Protein AF-0000000069710479 (afdb_homodimer)

Nearest PDB structures (foldseek):
  7bhy-assembly2_C-2  TM=5.283E-01  e=2.029E+00  Bacillus subtilis subsp. subtilis str. 168
  7bhy-assembly1_A  TM=5.317E-01  e=2.029E+00  Bacillus subtilis subsp. subtilis str. 168
  7bhy-assembly2_C-2  TM=5.285E-01  e=2.104E+00  Bacillus subtilis subsp. subtilis str. 168
  7bhy-assembly1_A  TM=5.317E-01  e=2.104E+00  Bacillus subtilis subsp. subtilis str. 168
  3pvv-assembly2_B  TM=5.083E-01  e=9.006E+00  Mycobacterium tuberculosis H37Ra

Radius of gyration: 19.37 Å; Cα contacts (8 Å, |Δi|>4): 221; chains: 2; bounding box: 43×53×27 Å

Sequence (200 aa):
MPSISARIPEDEERELAEVIEILGEDKSTVIRKALNEGLGSLRERIAIRRYQAGEISVNQAARLAGVGIAEWLEIAREHNLTTQLKPEDLESDADAARKLMPSISARIPEDEERELAEVIEILGEDKSTVIRKALNEGLGSLRERIAIRRYQAGEISVNQAARLAGVGIAEWLEIAREHNLTTQLKPEDLESDADAARKL

Foldseek 3Di:
DDDDDDDDDPVVVVVLVVVCVVVVDDSVVSCVVVVVVVVLVVQLVVLQVCVQVVNDALVVSCVSSVHQSVVSVVVCVVVPNCVPDDPVSVVVRVVVVVVD/DDDDDDDDDPVVVVVLVVVCVVVVDDSVVSCVVVVVVVVLVVQLVVLQVCVQVVNDALVVSCVSSVHQSVVSVVVCVVVPNCVPDDPVSVVVSVVVVVVD

Solvent-accessible surface area (backbone atoms only — not comparable to full-atom values): 10805 Å² total; per-residue (Å²): 110,55,73,47,66,34,68,38,53,66,70,55,50,51,50,52,52,51,50,28,61,73,68,69,51,56,67,44,59,47,51,49,53,13,32,53,48,9,46,43,51,52,28,36,52,52,22,50,52,37,38,72,71,64,75,43,51,71,69,52,26,12,59,55,30,70,47,53,64,70,56,36,52,50,52,33,47,78,67,68,55,51,82,74,60,44,67,67,62,50,52,55,50,52,56,53,58,72,70,102,109,55,74,47,68,35,68,38,54,66,70,55,50,50,50,50,52,50,50,28,61,73,69,69,51,56,66,46,57,48,51,49,52,14,30,54,47,8,48,43,51,53,29,36,53,51,23,50,52,37,38,72,72,64,74,44,51,70,71,51,27,12,58,56,30,70,46,52,62,69,57,36,52,51,52,32,45,77,67,68,52,52,81,75,58,44,69,69,59,51,50,55,49,53,56,52,57,71,72,102

pLDDT: mean 87.01, std 17.88, range [35.12, 98.31]

Structure (mmCIF, N/CA/C/O backbone):
data_AF-0000000069710479-model_v1
#
loop_
_entity.id
_entity.type
_entity.pdbx_description
1 polymer 'Ribbon-helix-helix protein CopG domain-containing protein'
#
loop_
_atom_site.group_PDB
_atom_site.id
_atom_site.type_symbol
_atom_site.label_atom_id
_atom_site.label_alt_id
_atom_site.label_comp_id
_atom_site.label_asym_id
_atom_site.label_entity_id
_atom_site.label_seq_id
_atom_site.pdbx_PDB_ins_code
_atom_site.Cartn_x
_atom_site.Cartn_y
_atom_site.Cartn_z
_atom_site.occupancy
_atom_site.B_iso_or_equiv
_atom_site.auth_seq_id
_atom_site.auth_comp_id
_atom_site.auth_asym_id
_atom_site.auth_atom_id
_atom_site.pdbx_PDB_model_num
ATOM 1 N N . MET A 1 1 ? 18.984 9.648 -11.719 1 81.75 1 MET A N 1
ATOM 2 C CA . MET A 1 1 ? 18.047 9.039 -10.789 1 81.75 1 MET A CA 1
ATOM 3 C C . MET A 1 1 ? 18.734 8.711 -9.469 1 81.75 1 MET A C 1
ATOM 5 O O . MET A 1 1 ? 19.766 8.047 -9.445 1 81.75 1 MET A O 1
ATOM 9 N N . PRO A 1 2 ? 18.156 9.352 -8.383 1 86.06 2 PRO A N 1
ATOM 10 C CA . PRO A 1 2 ? 18.75 9.062 -7.078 1 86.06 2 PRO A CA 1
ATOM 11 C C . PRO A 1 2 ? 18.469 7.641 -6.602 1 86.06 2 PRO A C 1
ATOM 13 O O . PRO A 1 2 ? 17.578 6.973 -7.129 1 86.06 2 PRO A O 1
ATOM 16 N N . SER A 1 3 ? 19.422 7.156 -5.754 1 90.19 3 SER A N 1
ATOM 17 C CA . SER A 1 3 ? 19.234 5.824 -5.188 1 90.19 3 SER A CA 1
ATOM 18 C C . SER A 1 3 ? 18.719 5.902 -3.758 1 90.19 3 SER A C 1
ATOM 20 O O . SER A 1 3 ? 19.062 6.812 -3.01 1 90.19 3 SER A O 1
ATOM 22 N N . ILE A 1 4 ? 17.781 4.934 -3.479 1 93.06 4 ILE A N 1
ATOM 23 C CA . ILE A 1 4 ? 17.344 4.797 -2.094 1 93.06 4 ILE A CA 1
ATOM 24 C C . ILE A 1 4 ? 17.875 3.484 -1.515 1 93.06 4 ILE A C 1
ATOM 26 O O . ILE A 1 4 ? 18.125 2.531 -2.254 1 93.06 4 ILE A O 1
ATOM 30 N N . SER A 1 5 ? 18.078 3.541 -0.16 1 93.5 5 SER A N 1
ATOM 31 C CA . SER A 1 5 ? 18.531 2.334 0.522 1 93.5 5 SER A CA 1
ATOM 32 C C . SER A 1 5 ? 17.984 2.266 1.945 1 93.5 5 SER A C 1
ATOM 34 O O . SER A 1 5 ? 17.672 3.293 2.543 1 93.5 5 SER A O 1
ATOM 36 N N . ALA A 1 6 ? 17.75 1.082 2.332 1 94.69 6 ALA A N 1
ATOM 37 C CA . ALA A 1 6 ? 17.359 0.808 3.713 1 94.69 6 ALA A CA 1
ATOM 38 C C . ALA A 1 6 ? 17.766 -0.607 4.125 1 94.69 6 ALA A C 1
ATOM 40 O O . ALA A 1 6 ? 17.812 -1.513 3.287 1 94.69 6 ALA A O 1
ATOM 41 N N . ARG A 1 7 ? 18.062 -0.707 5.355 1 95.62 7 ARG A N 1
ATOM 42 C CA . ARG A 1 7 ? 18.281 -2.041 5.906 1 95.62 7 ARG A CA 1
ATOM 43 C C . ARG A 1 7 ? 16.969 -2.662 6.371 1 95.62 7 ARG A C 1
ATOM 45 O O . ARG A 1 7 ? 16.125 -1.978 6.941 1 95.62 7 ARG A O 1
ATOM 52 N N . ILE A 1 8 ? 16.844 -3.912 5.988 1 95.62 8 ILE A N 1
ATOM 53 C CA . ILE A 1 8 ? 15.578 -4.547 6.34 1 95.62 8 ILE A CA 1
ATOM 54 C C . ILE A 1 8 ? 15.852 -5.848 7.098 1 95.62 8 ILE A C 1
ATOM 56 O O . ILE A 1 8 ? 16.859 -6.516 6.852 1 95.62 8 ILE A O 1
ATOM 60 N N . PRO A 1 9 ? 14.961 -6.188 8.062 1 94.81 9 PRO A N 1
ATOM 61 C CA . PRO A 1 9 ? 15.078 -7.473 8.758 1 94.81 9 PRO A CA 1
ATOM 62 C C . PRO A 1 9 ? 15.039 -8.664 7.812 1 94.81 9 PRO A C 1
ATOM 64 O O . PRO A 1 9 ? 14.555 -8.547 6.684 1 94.81 9 PRO A O 1
ATOM 67 N N . GLU A 1 10 ? 15.547 -9.797 8.273 1 94.94 10 GLU A N 1
ATOM 68 C CA . GLU A 1 10 ? 15.648 -11 7.461 1 94.94 10 GLU A CA 1
ATOM 69 C C . GLU A 1 10 ? 14.281 -11.453 6.969 1 94.94 10 GLU A C 1
ATOM 71 O O . GLU A 1 10 ? 14.141 -11.922 5.836 1 94.94 10 GLU A O 1
ATOM 76 N N . ASP A 1 11 ? 13.266 -11.359 7.809 1 94.5 11 ASP A N 1
ATOM 77 C CA . ASP A 1 11 ? 11.93 -11.805 7.438 1 94.5 11 ASP A CA 1
ATOM 78 C C . ASP A 1 11 ? 11.344 -10.93 6.328 1 94.5 11 ASP A C 1
ATOM 80 O O . ASP A 1 11 ? 10.617 -11.414 5.465 1 94.5 11 ASP A O 1
ATOM 84 N N . GLU A 1 12 ? 11.633 -9.625 6.32 1 95.56 12 GLU A N 1
ATOM 85 C CA . GLU A 1 12 ? 11.188 -8.719 5.262 1 95.56 12 GLU A CA 1
ATOM 86 C C . GLU A 1 12 ? 11.906 -9.016 3.947 1 95.56 12 GLU A C 1
ATOM 88 O O . GLU A 1 12 ? 11.32 -8.891 2.873 1 95.56 12 GLU A O 1
ATOM 93 N N . GLU A 1 13 ? 13.141 -9.336 4.074 1 96.38 13 GLU A N 1
ATOM 94 C CA . GLU A 1 13 ? 13.883 -9.734 2.889 1 96.38 13 GLU A CA 1
ATOM 95 C C . GLU A 1 13 ? 13.273 -10.977 2.244 1 96.38 13 GLU A C 1
ATOM 97 O O . GLU A 1 13 ? 13.234 -11.094 1.017 1 96.38 13 GLU A O 1
ATOM 102 N N . ARG A 1 14 ? 12.883 -11.883 3.064 1 96.38 14 ARG A N 1
ATOM 103 C CA . ARG A 1 14 ? 12.234 -13.086 2.562 1 96.38 14 ARG A CA 1
ATOM 104 C C . ARG A 1 14 ? 10.914 -12.75 1.867 1 96.38 14 ARG A C 1
ATOM 106 O O . ARG A 1 14 ? 10.602 -13.32 0.816 1 96.38 14 ARG A O 1
ATOM 113 N N . GLU A 1 15 ? 10.188 -11.836 2.443 1 96.31 15 GLU A N 1
ATOM 114 C CA . GLU A 1 15 ? 8.945 -11.398 1.824 1 96.31 15 GLU A CA 1
ATOM 115 C C . GLU A 1 15 ? 9.203 -10.742 0.47 1 96.31 15 GLU A C 1
ATOM 117 O O . GLU A 1 15 ? 8.484 -11.008 -0.5 1 96.31 15 GLU A O 1
ATOM 122 N N . LEU A 1 16 ? 10.211 -9.914 0.438 1 97.69 16 LEU A N 1
ATOM 123 C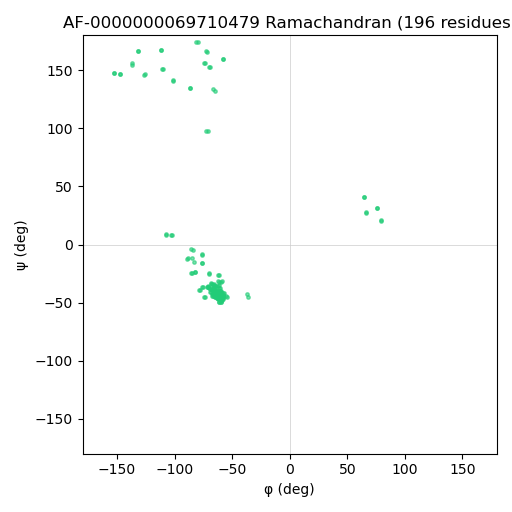 CA . LEU A 1 16 ? 10.586 -9.258 -0.808 1 97.69 16 LEU A CA 1
ATOM 124 C C . LEU A 1 16 ? 10.969 -10.281 -1.87 1 97.69 16 LEU A C 1
ATOM 126 O O . LEU A 1 16 ? 10.516 -10.188 -3.016 1 97.69 16 LEU A O 1
ATOM 130 N N . ALA A 1 17 ? 11.719 -11.328 -1.455 1 97.38 17 ALA A N 1
ATOM 131 C CA . ALA A 1 17 ? 12.133 -12.383 -2.379 1 97.38 17 ALA A CA 1
ATOM 132 C C . ALA A 1 17 ? 10.93 -13.133 -2.938 1 97.38 17 ALA A C 1
ATOM 134 O O . ALA A 1 17 ? 10.883 -13.445 -4.129 1 97.38 17 ALA A O 1
ATOM 135 N N . GLU A 1 18 ? 9.969 -13.367 -2.051 1 97.06 18 GLU A N 1
ATOM 136 C CA . GLU A 1 18 ? 8.766 -14.07 -2.48 1 97.06 18 GLU A CA 1
ATOM 137 C C . GLU A 1 18 ? 7.977 -13.25 -3.496 1 97.06 18 GLU A C 1
ATOM 139 O O . GLU A 1 18 ? 7.516 -13.781 -4.508 1 97.06 18 GLU A O 1
ATOM 144 N N . VAL A 1 19 ? 7.879 -11.977 -3.271 1 97.56 19 VAL A N 1
ATOM 145 C CA . VAL A 1 19 ? 7.098 -11.109 -4.148 1 97.56 19 VAL A CA 1
ATOM 146 C C . VAL A 1 19 ? 7.812 -10.945 -5.488 1 97.56 19 VAL A C 1
ATOM 148 O O . VAL A 1 19 ? 7.168 -10.906 -6.539 1 97.56 19 VAL A O 1
ATOM 151 N N . ILE A 1 20 ? 9.125 -10.898 -5.469 1 97.94 20 ILE A N 1
ATOM 152 C CA . ILE A 1 20 ? 9.914 -10.844 -6.695 1 97.94 20 ILE A CA 1
ATOM 153 C C . ILE A 1 20 ? 9.625 -12.07 -7.551 1 97.94 20 ILE A C 1
ATOM 155 O O . ILE A 1 20 ? 9.406 -11.961 -8.758 1 97.94 20 ILE A O 1
ATOM 159 N N . GLU A 1 21 ? 9.625 -13.211 -6.859 1 97.31 21 GLU A N 1
ATOM 160 C CA . GLU A 1 21 ? 9.359 -14.461 -7.562 1 97.31 21 GLU A CA 1
ATOM 161 C C . GLU A 1 21 ? 7.949 -14.484 -8.141 1 97.31 21 GLU A C 1
ATOM 163 O O . GLU A 1 21 ? 7.746 -14.883 -9.289 1 97.31 21 GLU A O 1
ATOM 168 N N . ILE A 1 22 ? 6.988 -14.047 -7.367 1 95.12 22 ILE A N 1
ATOM 169 C CA . ILE A 1 22 ? 5.586 -14.07 -7.762 1 95.12 22 ILE A CA 1
ATOM 170 C C . ILE A 1 22 ? 5.371 -13.148 -8.961 1 95.12 22 ILE A C 1
ATOM 172 O O . ILE A 1 22 ? 4.699 -13.523 -9.93 1 95.12 22 ILE A O 1
ATOM 176 N N . LEU A 1 23 ? 6.004 -11.953 -8.977 1 95.69 23 LEU A N 1
ATOM 177 C CA . LEU A 1 23 ? 5.785 -10.961 -10.023 1 95.69 23 LEU A CA 1
ATOM 178 C C . LEU A 1 23 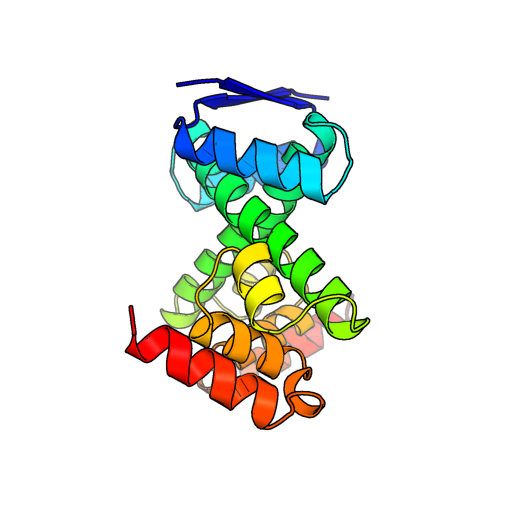? 6.625 -11.266 -11.258 1 95.69 23 LEU A C 1
ATOM 180 O O . LEU A 1 23 ? 6.301 -10.828 -12.359 1 95.69 23 LEU A O 1
ATOM 184 N N . GLY A 1 24 ? 7.664 -11.977 -11.055 1 96.94 24 GLY A N 1
ATOM 185 C CA . GLY A 1 24 ? 8.555 -12.281 -12.164 1 96.94 24 GLY A CA 1
ATOM 186 C C . GLY A 1 24 ? 9.266 -11.055 -12.711 1 96.94 24 GLY A C 1
ATOM 187 O O . GLY A 1 24 ? 9.492 -10.945 -13.922 1 96.94 24 GLY A O 1
ATOM 188 N N . GLU A 1 25 ? 9.477 -10.094 -11.969 1 97.5 25 GLU A N 1
ATOM 189 C CA . GLU A 1 25 ? 10.188 -8.875 -12.344 1 97.5 25 GLU A CA 1
ATOM 190 C C . GLU A 1 25 ? 11.523 -8.773 -11.617 1 97.5 25 GLU A C 1
ATOM 192 O O . GLU A 1 25 ? 11.797 -9.547 -10.695 1 97.5 25 GLU A O 1
ATOM 197 N N . ASP A 1 26 ? 12.305 -7.832 -12.125 1 97.38 26 ASP A N 1
ATOM 198 C CA . ASP A 1 26 ? 13.594 -7.66 -11.461 1 97.38 26 ASP A CA 1
ATOM 199 C C . ASP A 1 26 ? 13.43 -6.961 -10.117 1 97.38 26 ASP A C 1
ATOM 201 O O . ASP A 1 26 ? 12.461 -6.223 -9.906 1 97.38 26 ASP A O 1
ATOM 205 N N . LYS A 1 27 ? 14.383 -7.195 -9.266 1 96.94 27 LYS A N 1
ATOM 206 C CA . LYS A 1 27 ? 14.352 -6.75 -7.875 1 96.94 27 LYS A CA 1
ATOM 207 C C . LYS A 1 27 ? 14.125 -5.242 -7.789 1 96.94 27 LYS A C 1
ATOM 209 O O . LYS A 1 27 ? 13.273 -4.781 -7.02 1 96.94 27 LYS A O 1
ATOM 214 N N . SER A 1 28 ? 14.797 -4.445 -8.562 1 96.56 28 SER A N 1
ATOM 215 C CA . SER A 1 28 ? 14.711 -2.988 -8.5 1 96.56 28 SER A CA 1
ATOM 216 C C . SER A 1 28 ? 13.32 -2.5 -8.883 1 96.56 28 SER A C 1
ATOM 218 O O . SER A 1 28 ? 12.805 -1.547 -8.297 1 96.56 28 SER A O 1
ATOM 220 N N . THR A 1 29 ? 12.742 -3.18 -9.852 1 97.12 29 THR A N 1
ATOM 221 C CA . THR A 1 29 ? 11.398 -2.844 -10.297 1 97.12 29 THR A CA 1
ATOM 222 C C . THR A 1 29 ? 10.375 -3.145 -9.203 1 97.12 29 THR A C 1
ATOM 224 O O . THR A 1 29 ? 9.492 -2.33 -8.922 1 97.12 29 THR A O 1
ATOM 227 N N . VAL A 1 30 ? 10.516 -4.285 -8.523 1 98.12 30 VAL A N 1
ATOM 228 C CA . VAL A 1 30 ? 9.594 -4.68 -7.461 1 98.12 30 VAL A CA 1
ATOM 229 C C . VAL A 1 30 ? 9.719 -3.713 -6.285 1 98.12 30 VAL A C 1
ATOM 231 O O . VAL A 1 30 ? 8.711 -3.299 -5.703 1 98.12 30 VAL A O 1
ATOM 234 N N . ILE A 1 31 ? 10.914 -3.346 -5.949 1 97.88 31 ILE A N 1
ATOM 235 C CA . ILE A 1 31 ? 11.156 -2.404 -4.859 1 97.88 31 ILE A CA 1
ATOM 236 C C . ILE A 1 31 ? 10.492 -1.065 -5.18 1 97.88 31 ILE A C 1
ATOM 238 O O . ILE A 1 31 ? 9.812 -0.483 -4.328 1 97.88 31 ILE A O 1
ATOM 242 N N . ARG A 1 32 ? 10.648 -0.598 -6.422 1 97 32 ARG A N 1
ATOM 243 C CA . ARG A 1 32 ? 10.078 0.688 -6.812 1 97 32 ARG A CA 1
ATOM 244 C C . ARG A 1 32 ? 8.555 0.654 -6.754 1 97 32 ARG A C 1
ATOM 246 O O . ARG A 1 32 ? 7.926 1.585 -6.246 1 97 32 ARG A O 1
ATOM 253 N N . LYS A 1 33 ? 8.031 -0.43 -7.289 1 97.31 33 LYS A N 1
ATOM 254 C CA . LYS A 1 33 ? 6.574 -0.567 -7.281 1 97.31 33 LYS A CA 1
ATOM 255 C C . LYS A 1 33 ? 6.035 -0.624 -5.855 1 97.31 33 LYS A C 1
ATOM 257 O O . LYS A 1 33 ? 5.035 0.025 -5.539 1 97.31 33 LYS A O 1
ATOM 262 N N . ALA A 1 34 ? 6.68 -1.438 -5.02 1 98.31 34 ALA A N 1
ATOM 263 C CA . ALA A 1 34 ? 6.25 -1.582 -3.633 1 98.31 34 ALA A CA 1
ATOM 264 C C . ALA A 1 34 ? 6.391 -0.266 -2.873 1 98.31 34 ALA A C 1
ATOM 266 O O . ALA A 1 34 ? 5.5 0.118 -2.111 1 98.31 34 ALA A O 1
ATOM 267 N N . LEU A 1 35 ? 7.523 0.39 -3.078 1 98 35 LEU A N 1
ATOM 268 C CA . LEU A 1 35 ? 7.766 1.676 -2.436 1 98 35 LEU A CA 1
ATOM 269 C C . LEU A 1 35 ? 6.684 2.684 -2.807 1 98 35 LEU A C 1
ATOM 271 O O . LEU A 1 35 ? 6.113 3.342 -1.933 1 98 35 LEU A O 1
ATOM 275 N N . ASN A 1 36 ? 6.344 2.773 -4.105 1 97.31 36 ASN A N 1
ATOM 276 C CA . ASN A 1 36 ? 5.344 3.715 -4.594 1 97.31 36 ASN A CA 1
ATOM 277 C C . ASN A 1 36 ? 3.967 3.426 -4 1 97.31 36 ASN A C 1
ATOM 279 O O . ASN A 1 36 ? 3.311 4.328 -3.479 1 97.31 36 ASN A O 1
ATOM 283 N N . GLU A 1 37 ? 3.633 2.164 -4.035 1 97.31 37 GLU A N 1
ATOM 284 C CA . GLU A 1 37 ? 2.357 1.764 -3.449 1 97.31 37 GLU A CA 1
ATOM 285 C C . GLU A 1 37 ? 2.311 2.078 -1.958 1 97.31 37 GLU A C 1
ATOM 287 O O . GLU A 1 37 ? 1.303 2.58 -1.455 1 97.31 37 GLU A O 1
ATOM 292 N N . GLY A 1 38 ? 3.359 1.768 -1.289 1 98.12 38 GLY A N 1
ATOM 293 C CA . GLY A 1 38 ? 3.418 1.964 0.151 1 98.12 38 GLY A CA 1
ATOM 294 C C . GLY A 1 38 ? 3.396 3.426 0.555 1 98.12 38 GLY A C 1
ATOM 295 O O . GLY A 1 38 ? 2.777 3.791 1.557 1 98.12 38 GLY A O 1
ATOM 296 N N . LEU A 1 39 ? 4.102 4.27 -0.213 1 97.81 39 LEU A N 1
ATOM 297 C CA . LEU A 1 39 ? 4.082 5.703 0.064 1 97.81 39 LEU A CA 1
ATOM 298 C C . LEU A 1 39 ? 2.668 6.262 -0.058 1 97.81 39 LEU A C 1
ATOM 300 O O . LEU A 1 39 ? 2.236 7.059 0.779 1 97.81 39 LEU A O 1
ATOM 304 N N . GLY A 1 40 ? 2.002 5.848 -1.115 1 96.81 40 GLY A N 1
ATOM 305 C CA . GLY A 1 40 ? 0.611 6.246 -1.264 1 96.81 40 GLY A CA 1
ATOM 306 C C . GLY A 1 40 ? -0.263 5.805 -0.105 1 96.81 40 GLY A C 1
ATOM 307 O O . GLY A 1 40 ? -1.063 6.59 0.408 1 96.81 40 GLY A O 1
ATOM 308 N N . SER A 1 41 ? -0.095 4.602 0.34 1 96.25 41 SER A N 1
ATOM 309 C CA . SER A 1 41 ? -0.86 4.055 1.456 1 96.25 41 SER A CA 1
ATOM 310 C C . SER A 1 41 ? -0.581 4.82 2.746 1 96.25 41 SER A C 1
ATOM 312 O O . SER A 1 41 ? -1.497 5.09 3.523 1 96.25 41 SER A O 1
ATOM 314 N N . LEU A 1 42 ? 0.64 5.137 3 1 97.44 42 LEU A N 1
ATOM 315 C CA . LEU A 1 42 ? 1.026 5.871 4.199 1 97.44 42 LEU A CA 1
ATOM 316 C C . LEU A 1 42 ? 0.405 7.266 4.207 1 97.44 42 LEU A C 1
ATOM 318 O O . LEU A 1 42 ? -0.122 7.711 5.227 1 97.44 42 LEU A O 1
ATOM 322 N N . ARG A 1 43 ? 0.406 7.922 3.043 1 97.44 43 ARG A N 1
ATOM 323 C CA . ARG A 1 43 ? -0.231 9.227 2.924 1 97.44 43 ARG A CA 1
ATOM 324 C C . ARG A 1 43 ? -1.72 9.141 3.246 1 97.44 43 ARG A C 1
ATOM 326 O O . ARG A 1 43 ? -2.25 9.984 3.979 1 97.44 43 ARG A O 1
ATOM 333 N N . GLU A 1 44 ? -2.266 8.188 2.678 1 97.25 44 GLU A N 1
ATOM 334 C CA . GLU A 1 44 ? -3.703 8.023 2.873 1 97.25 44 GLU A CA 1
ATOM 335 C C . GLU A 1 44 ? -4.039 7.797 4.344 1 97.25 44 GLU A C 1
ATOM 337 O O . GLU A 1 44 ? -4.996 8.367 4.863 1 97.25 44 GLU A O 1
ATOM 342 N N . ARG A 1 45 ? -3.287 6.98 4.98 1 96.56 45 ARG A N 1
ATOM 343 C CA . ARG A 1 45 ? -3.523 6.68 6.391 1 96.56 45 ARG A CA 1
ATOM 344 C C . ARG A 1 45 ? -3.398 7.938 7.246 1 96.56 45 ARG A C 1
ATOM 346 O O . ARG A 1 45 ? -4.195 8.148 8.164 1 96.56 45 ARG A O 1
ATOM 353 N N . ILE A 1 46 ? -2.438 8.68 6.938 1 97.06 46 ILE A N 1
ATOM 354 C CA . ILE A 1 46 ? -2.252 9.914 7.691 1 97.06 46 ILE A CA 1
ATOM 355 C C . ILE A 1 46 ? -3.412 10.867 7.414 1 97.06 46 ILE A C 1
ATOM 357 O O . ILE A 1 46 ? -3.945 11.492 8.336 1 97.06 46 ILE A O 1
ATOM 361 N N . ALA A 1 47 ? -3.771 10.969 6.121 1 97.5 47 ALA A N 1
ATOM 362 C CA . ALA A 1 47 ? -4.895 11.82 5.742 1 97.5 47 ALA A CA 1
ATOM 363 C C . ALA A 1 47 ? -6.172 11.398 6.465 1 97.5 47 ALA A C 1
ATOM 365 O O . ALA A 1 47 ? -6.91 12.234 6.977 1 97.5 47 ALA A O 1
ATOM 366 N N . ILE A 1 48 ? -6.414 10.164 6.535 1 97 48 ILE A N 1
ATOM 367 C CA . ILE A 1 48 ? -7.598 9.617 7.195 1 97 48 ILE A CA 1
ATOM 368 C C . ILE A 1 48 ? -7.586 10 8.672 1 97 48 ILE A C 1
ATOM 370 O O . ILE A 1 48 ? -8.594 10.477 9.203 1 97 48 ILE A O 1
ATOM 374 N N . ARG A 1 49 ? -6.488 9.773 9.281 1 96 49 ARG A N 1
ATOM 375 C CA . ARG A 1 49 ? -6.367 10.047 10.711 1 96 49 ARG A CA 1
ATOM 376 C C . ARG A 1 49 ? -6.617 11.523 11.008 1 96 49 ARG A C 1
ATOM 378 O O . ARG A 1 49 ? -7.395 11.859 11.898 1 96 49 ARG A O 1
ATOM 385 N N . ARG A 1 50 ? -5.984 12.336 10.289 1 96 50 ARG A N 1
ATOM 386 C CA . ARG A 1 50 ? -6.113 13.773 10.523 1 96 50 ARG A CA 1
ATOM 387 C C . ARG A 1 50 ? -7.52 14.258 10.188 1 96 50 ARG A C 1
ATOM 389 O O . ARG A 1 50 ? -8.062 15.125 10.875 1 96 50 ARG A O 1
ATOM 396 N N . TYR A 1 51 ? -8.125 13.75 9.148 1 96.19 51 TYR A N 1
ATOM 397 C CA . TYR A 1 51 ? -9.5 14.078 8.766 1 96.19 51 TYR A CA 1
ATOM 398 C C . TYR A 1 51 ? -10.484 13.633 9.836 1 96.19 51 TYR A C 1
ATOM 400 O O . TYR A 1 51 ? -11.375 14.391 10.227 1 96.19 51 TYR A O 1
ATOM 408 N N . GLN A 1 52 ? -10.289 12.484 10.297 1 94.25 52 GLN A N 1
ATOM 409 C CA . GLN A 1 52 ? -11.133 11.938 11.352 1 94.25 52 GLN A CA 1
ATOM 410 C C . GLN A 1 52 ? -11.047 12.781 12.617 1 94.25 52 GLN A C 1
ATOM 412 O O . GLN A 1 52 ? -12.039 12.945 13.336 1 94.25 52 GLN A O 1
ATOM 417 N N . ALA A 1 53 ? -9.906 13.281 12.938 1 94.25 53 ALA A N 1
ATOM 418 C CA . ALA A 1 53 ? -9.672 14.102 14.125 1 94.25 53 ALA A CA 1
ATOM 419 C C . ALA A 1 53 ? -10.203 15.523 13.922 1 94.25 53 ALA A C 1
ATOM 421 O O . ALA A 1 53 ? -10.18 16.328 14.852 1 94.25 53 ALA A O 1
ATOM 422 N N . GLY A 1 54 ? -10.586 15.781 12.727 1 91.94 54 GLY A N 1
ATOM 423 C CA . GLY A 1 54 ? -11.109 17.109 12.43 1 91.94 54 GLY A CA 1
ATOM 424 C C . GLY A 1 54 ? -10.023 18.141 12.25 1 91.94 54 GLY A C 1
ATOM 425 O O . GLY A 1 54 ? -10.297 19.344 12.312 1 91.94 54 GLY A O 1
ATOM 426 N N . GLU A 1 55 ? -8.797 17.688 11.953 1 95.19 55 GLU A N 1
ATOM 427 C CA . GLU A 1 55 ? -7.66 18.609 11.867 1 95.19 55 GLU A CA 1
ATOM 428 C C . GLU A 1 55 ? -7.559 19.219 10.477 1 95.19 55 GLU A C 1
ATOM 430 O O . GLU A 1 55 ? -6.941 20.281 10.305 1 95.19 55 GLU A O 1
ATOM 435 N N . ILE A 1 56 ? -8.109 18.531 9.445 1 94.38 56 ILE A N 1
ATOM 436 C CA . ILE A 1 56 ? -7.965 19.016 8.078 1 94.38 56 ILE A CA 1
ATOM 437 C C . ILE A 1 56 ? -9.297 18.891 7.344 1 94.38 56 ILE A C 1
ATOM 439 O O . ILE A 1 56 ? -10.148 18.094 7.719 1 94.38 56 ILE A O 1
ATOM 443 N N . SER A 1 57 ? -9.492 19.734 6.309 1 92.75 57 SER A N 1
ATOM 444 C CA 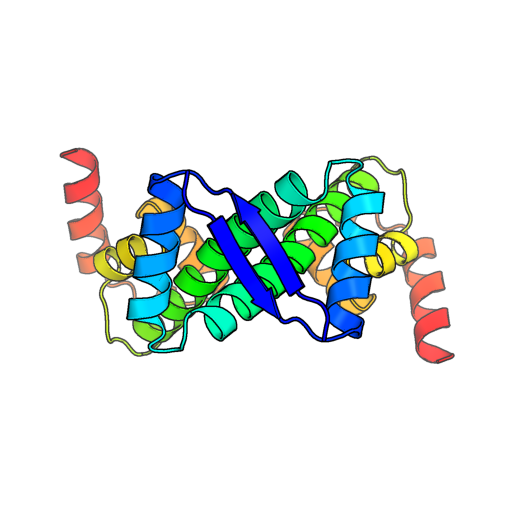. SER A 1 57 ? -10.688 19.719 5.469 1 92.75 57 SER A CA 1
ATOM 445 C C . SER A 1 57 ? -10.617 18.609 4.418 1 92.75 57 SER A C 1
ATOM 447 O O . SER A 1 57 ? -9.578 17.969 4.262 1 92.75 57 SER A O 1
ATOM 449 N N . VAL A 1 58 ? -11.727 18.5 3.74 1 93.62 58 VAL A N 1
ATOM 450 C CA . VAL A 1 58 ? -11.805 17.531 2.648 1 93.62 58 VAL A CA 1
ATOM 451 C C . VAL A 1 58 ? -10.711 17.828 1.621 1 93.62 58 VAL A C 1
ATOM 453 O O . VAL A 1 58 ? -10 16.922 1.189 1 93.62 58 VAL A O 1
ATOM 456 N N . ASN A 1 59 ? -10.531 19.094 1.271 1 93.81 59 ASN A N 1
ATOM 457 C CA . ASN A 1 59 ? -9.539 19.5 0.276 1 93.81 59 ASN A CA 1
ATOM 458 C C . ASN A 1 59 ? -8.117 19.219 0.761 1 93.81 59 ASN A C 1
ATOM 460 O O . ASN A 1 59 ? -7.273 18.75 -0.005 1 93.81 59 ASN A O 1
ATOM 464 N N . GLN A 1 60 ? -7.879 19.469 1.969 1 96 60 GLN A N 1
ATOM 465 C CA . GLN A 1 60 ? -6.566 19.234 2.561 1 96 60 GLN A CA 1
ATOM 466 C C . GLN A 1 60 ? -6.266 17.734 2.656 1 96 60 GLN A C 1
ATOM 468 O O . GLN A 1 60 ? -5.137 17.312 2.414 1 96 60 GLN A O 1
ATOM 473 N N . ALA A 1 61 ? -7.246 17.031 3.016 1 96.88 61 ALA A N 1
ATOM 474 C CA . ALA A 1 61 ? -7.09 15.586 3.119 1 96.88 61 ALA A CA 1
ATOM 475 C C . ALA A 1 61 ? -6.781 14.969 1.758 1 96.88 61 ALA A C 1
ATOM 477 O O . ALA A 1 61 ? -5.891 14.125 1.64 1 96.88 61 ALA A O 1
ATOM 478 N N . ALA A 1 62 ? -7.5 15.43 0.739 1 96.44 62 ALA A N 1
ATOM 479 C CA . ALA A 1 62 ? -7.25 14.953 -0.62 1 96.44 62 ALA A CA 1
ATOM 480 C C . ALA A 1 62 ? -5.816 15.258 -1.051 1 96.44 62 ALA A C 1
ATOM 482 O O . ALA A 1 62 ? -5.133 14.391 -1.599 1 96.44 62 ALA A O 1
ATOM 483 N N . ARG A 1 63 ? -5.367 16.422 -0.807 1 96.25 63 ARG A N 1
ATOM 484 C CA . ARG A 1 63 ? -4.008 16.828 -1.144 1 96.25 63 ARG A CA 1
ATOM 485 C C . ARG A 1 63 ? -2.982 15.992 -0.384 1 96.25 63 ARG A C 1
ATOM 487 O O . ARG A 1 63 ? -2.006 15.523 -0.968 1 96.25 63 ARG A O 1
ATOM 494 N N . LEU A 1 64 ? -3.238 15.844 0.887 1 96.75 64 LEU A N 1
ATOM 495 C CA . LEU A 1 64 ? -2.342 15.055 1.727 1 96.75 64 LEU A CA 1
ATOM 496 C C . LEU A 1 64 ? -2.264 13.617 1.238 1 96.75 64 LEU A C 1
ATOM 498 O O . LEU A 1 64 ? -1.183 13.023 1.204 1 96.75 64 LEU A O 1
ATOM 502 N N . ALA A 1 65 ? -3.332 13.07 0.838 1 97.31 65 ALA A N 1
ATOM 503 C CA . ALA A 1 65 ? -3.406 11.695 0.359 1 97.31 65 ALA A CA 1
ATOM 504 C C . ALA A 1 65 ? -2.84 11.578 -1.053 1 97.31 65 ALA A C 1
ATOM 506 O O . ALA A 1 65 ? -2.561 10.469 -1.525 1 97.31 65 ALA A O 1
ATOM 507 N N . GLY A 1 66 ? -2.688 12.609 -1.707 1 95.38 66 GLY A N 1
ATOM 508 C CA . GLY A 1 66 ? -2.182 12.594 -3.07 1 95.38 66 GLY A CA 1
ATOM 509 C C . GLY A 1 66 ? -3.215 12.133 -4.082 1 95.38 66 GLY A C 1
ATOM 510 O O . GLY A 1 66 ? -2.873 11.484 -5.078 1 95.38 66 GLY A O 1
ATOM 511 N N . VAL A 1 67 ? -4.461 12.398 -3.852 1 95.81 67 VAL A N 1
ATOM 512 C CA . VAL A 1 67 ? -5.531 11.969 -4.742 1 95.81 67 VAL A CA 1
ATOM 513 C C . VAL A 1 67 ? -6.461 13.148 -5.043 1 95.81 67 VAL A C 1
ATOM 515 O O . VAL A 1 67 ? -6.352 14.203 -4.414 1 95.81 67 VAL A O 1
ATOM 518 N N . GLY A 1 68 ? -7.289 12.914 -6.07 1 95.75 68 GLY A N 1
ATOM 519 C CA . GLY A 1 68 ? -8.32 13.906 -6.332 1 95.75 68 GLY A CA 1
ATOM 520 C C . GLY A 1 68 ? -9.43 13.898 -5.297 1 95.75 68 GLY A C 1
ATOM 521 O O . GLY A 1 68 ? -9.539 12.961 -4.504 1 95.75 68 GLY A O 1
ATOM 522 N N . ILE A 1 69 ? -10.25 14.938 -5.289 1 94.19 69 ILE A N 1
ATOM 523 C CA . ILE A 1 69 ? -11.32 15.109 -4.309 1 94.19 69 ILE A CA 1
ATOM 524 C C . ILE A 1 69 ? -12.312 13.953 -4.422 1 94.19 69 ILE A C 1
ATOM 526 O O . ILE A 1 69 ? -12.742 13.398 -3.408 1 94.19 69 ILE A O 1
ATOM 530 N N . ALA A 1 70 ? -12.609 13.57 -5.633 1 94.69 70 ALA A N 1
ATOM 531 C CA . ALA A 1 70 ? -13.57 12.492 -5.84 1 94.69 70 ALA A CA 1
ATOM 532 C C . ALA A 1 70 ? -13.062 11.188 -5.238 1 94.69 70 ALA A C 1
ATOM 534 O O . ALA A 1 70 ? -13.805 10.469 -4.57 1 94.69 70 ALA A O 1
ATOM 535 N N . GLU A 1 71 ? -11.852 10.977 -5.469 1 95.44 71 GLU A N 1
ATOM 536 C CA . GLU A 1 71 ? -11.242 9.758 -4.934 1 95.44 71 GLU A CA 1
ATOM 537 C C . GLU A 1 71 ? -11.164 9.805 -3.41 1 95.44 71 GLU A C 1
ATOM 539 O O . GLU A 1 71 ? -11.391 8.797 -2.74 1 95.44 71 GLU A O 1
ATOM 544 N N . TRP A 1 72 ? -10.883 10.914 -2.859 1 96.56 72 TRP A N 1
ATOM 545 C CA . TRP A 1 72 ? -10.852 11.055 -1.408 1 96.56 72 TRP A CA 1
ATOM 546 C C . TRP A 1 72 ? -12.227 10.797 -0.804 1 96.56 72 TRP A C 1
ATOM 548 O O . TRP A 1 72 ? -12.344 10.117 0.218 1 96.56 72 TRP A O 1
ATOM 558 N N . LEU A 1 73 ? -13.203 11.328 -1.449 1 93.81 73 LEU A N 1
ATOM 559 C CA . LEU A 1 73 ? -14.547 11.133 -0.933 1 93.81 73 LEU A CA 1
ATOM 560 C C . LEU A 1 73 ? -14.922 9.648 -0.923 1 93.81 73 LEU A C 1
ATOM 562 O O . LEU A 1 73 ? -15.617 9.188 -0.02 1 93.81 73 LEU A O 1
ATOM 566 N N . GLU A 1 74 ? -14.438 8.953 -1.923 1 93.19 74 GLU A N 1
ATOM 567 C CA . GLU A 1 74 ? -14.633 7.504 -1.935 1 93.19 74 GLU A CA 1
ATOM 568 C C . GLU A 1 74 ? -13.898 6.84 -0.777 1 93.19 74 GLU A C 1
ATOM 570 O O . GLU A 1 74 ? -14.453 5.98 -0.092 1 93.19 74 GLU A O 1
ATOM 575 N N . ILE A 1 75 ? -12.719 7.258 -0.567 1 93.81 75 ILE A N 1
ATOM 576 C CA . ILE A 1 75 ? -11.898 6.73 0.522 1 93.81 75 ILE A CA 1
ATOM 577 C C . ILE A 1 75 ? -12.578 7.02 1.86 1 93.81 75 ILE A C 1
ATOM 579 O O . ILE A 1 75 ? -12.695 6.133 2.707 1 93.81 75 ILE A O 1
ATOM 583 N N . ALA A 1 76 ? -13.023 8.242 2.002 1 93.88 76 ALA A N 1
ATOM 584 C CA . ALA A 1 76 ? -13.688 8.664 3.232 1 93.88 76 ALA A CA 1
ATOM 585 C C . ALA A 1 76 ? -14.945 7.836 3.48 1 93.88 76 ALA A C 1
ATOM 587 O O . ALA A 1 76 ? -15.219 7.434 4.613 1 93.88 76 ALA A O 1
ATOM 588 N N . ARG A 1 77 ? -15.656 7.613 2.426 1 90.5 77 ARG A N 1
ATOM 589 C CA . ARG A 1 77 ? -16.875 6.805 2.531 1 90.5 77 ARG A CA 1
ATOM 590 C C . ARG A 1 77 ? -16.547 5.387 2.98 1 90.5 77 ARG A C 1
ATOM 592 O O . ARG A 1 77 ? -17.203 4.848 3.879 1 90.5 77 ARG A O 1
ATOM 599 N N . GLU A 1 78 ? -15.555 4.844 2.398 1 87.5 78 GLU A N 1
ATOM 600 C CA . GLU A 1 78 ? -15.141 3.479 2.715 1 87.5 78 GLU A CA 1
ATOM 601 C C . GLU A 1 78 ? -14.719 3.354 4.176 1 87.5 78 GLU A C 1
ATOM 603 O O . GLU A 1 78 ? -14.844 2.283 4.773 1 87.5 78 GLU A O 1
ATOM 608 N N . HIS A 1 79 ? -14.289 4.461 4.703 1 91 79 HIS A N 1
ATOM 609 C CA . HIS A 1 79 ? -13.828 4.457 6.086 1 91 79 HIS A CA 1
ATOM 610 C C . HIS A 1 79 ? -14.875 5.051 7.02 1 91 79 HIS A C 1
ATOM 612 O O . HIS A 1 79 ? -14.578 5.375 8.172 1 91 79 HIS A O 1
ATOM 618 N N . ASN A 1 80 ? -16.016 5.293 6.496 1 89.44 80 ASN A N 1
ATOM 619 C CA . ASN A 1 80 ? -17.172 5.781 7.254 1 89.44 80 ASN A CA 1
ATOM 620 C C . ASN A 1 80 ? -16.906 7.172 7.828 1 89.44 80 ASN A C 1
ATOM 622 O O . ASN A 1 80 ? -17.266 7.445 8.977 1 89.44 80 ASN A O 1
ATOM 626 N N . LEU A 1 81 ? -16.328 7.969 7.121 1 90.44 81 LEU A N 1
ATOM 627 C CA . LEU A 1 81 ? -15.992 9.32 7.562 1 90.44 81 LEU A CA 1
ATOM 628 C C . LEU A 1 81 ? -16.875 10.352 6.875 1 90.44 81 LEU A C 1
ATOM 630 O O . LEU A 1 81 ? -16.609 11.555 6.938 1 90.44 81 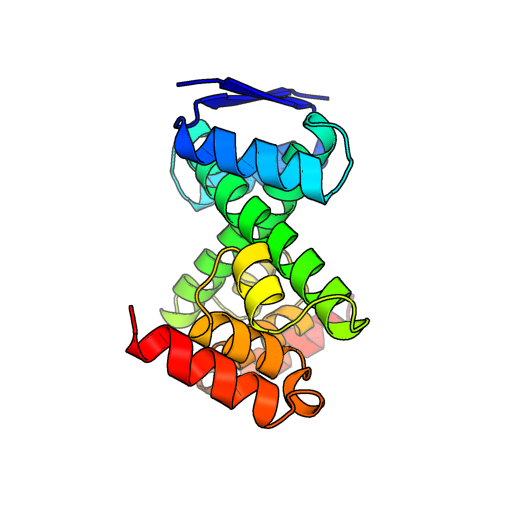LEU A O 1
ATOM 634 N N . THR A 1 82 ? -17.875 10.07 6.156 1 79.75 82 THR A N 1
ATOM 635 C CA . THR A 1 82 ? -18.703 10.992 5.387 1 79.75 82 THR A CA 1
ATOM 636 C C . THR A 1 82 ? -19.781 11.602 6.266 1 79.75 82 THR A C 1
ATOM 638 O O . THR A 1 82 ? -20.469 12.531 5.848 1 79.75 82 THR A O 1
ATOM 641 N N . THR A 1 83 ? -19.969 11.125 7.348 1 65.81 83 THR A N 1
ATOM 642 C CA . THR A 1 83 ? -21.047 11.688 8.164 1 65.81 83 THR A CA 1
ATOM 643 C C . THR A 1 83 ? -20.766 13.164 8.469 1 65.81 83 THR A C 1
ATOM 645 O O . THR A 1 83 ? -21.703 13.961 8.578 1 65.81 83 THR A O 1
ATOM 648 N N . GLN A 1 84 ? -19.547 13.508 8.594 1 59.06 84 GLN A N 1
ATOM 649 C CA . GLN A 1 84 ? -19.188 14.867 9 1 59.06 84 GLN A CA 1
ATOM 650 C C . GLN A 1 84 ? -19.125 15.797 7.793 1 59.06 84 GLN A C 1
ATOM 652 O O . GLN A 1 84 ? -18.781 16.984 7.93 1 59.06 84 GLN A O 1
ATOM 657 N N . LEU A 1 85 ? -19.312 15.242 6.633 1 61.5 85 LEU A N 1
ATOM 658 C CA . LEU A 1 85 ? -19.203 16.125 5.477 1 61.5 85 LEU A CA 1
ATOM 659 C C . LEU A 1 85 ? -20.391 17.094 5.414 1 61.5 85 LEU A C 1
ATOM 661 O O . LEU A 1 85 ? -21.547 16.656 5.434 1 61.5 85 LEU A O 1
ATOM 665 N N . LYS A 1 86 ? -20.062 18.266 5.941 1 57 86 LYS A N 1
ATOM 666 C CA . LYS A 1 86 ? -21.062 19.312 5.797 1 57 86 LYS A CA 1
ATOM 667 C C . LYS A 1 86 ? -21.266 19.688 4.332 1 57 86 LYS A C 1
ATOM 669 O O . LYS A 1 86 ? -20.328 19.594 3.529 1 57 86 LYS A O 1
ATOM 674 N N . PRO A 1 87 ? -22.5 19.75 3.984 1 53.03 87 PRO A N 1
ATOM 675 C CA . PRO A 1 87 ? -22.797 20.219 2.631 1 53.03 87 PRO A CA 1
ATOM 676 C C . PRO A 1 87 ? -21.859 21.328 2.174 1 53.03 87 PRO A C 1
ATOM 678 O O . PRO A 1 87 ? -21.5 21.406 0.991 1 53.03 87 PRO A O 1
ATOM 681 N N . GLU A 1 88 ? -21.594 22.219 2.992 1 53.5 88 GLU A N 1
ATOM 682 C CA . GLU A 1 88 ? -20.719 23.359 2.664 1 53.5 88 GLU A CA 1
ATOM 683 C C . GLU A 1 88 ? -19.328 22.875 2.256 1 53.5 88 GLU A C 1
ATOM 685 O O . GLU A 1 88 ? -18.641 23.547 1.474 1 53.5 88 GLU A O 1
ATOM 690 N N . ASP A 1 89 ? -18.969 21.828 2.836 1 56.25 89 ASP A N 1
ATOM 691 C CA . ASP A 1 89 ? -17.656 21.266 2.535 1 56.25 89 ASP A CA 1
ATOM 692 C C . ASP A 1 89 ? -17.625 20.672 1.126 1 56.25 89 ASP A C 1
ATOM 694 O O . ASP A 1 89 ? -16.594 20.719 0.453 1 56.25 89 ASP A O 1
ATOM 698 N N . LEU A 1 90 ? -18.703 20.062 0.674 1 54.06 90 LEU A N 1
ATOM 699 C CA . LEU A 1 90 ? -18.859 19.531 -0.671 1 54.06 90 LEU A CA 1
ATOM 700 C C . LEU A 1 90 ? -19.062 20.656 -1.687 1 54.06 90 LEU A C 1
ATOM 702 O O . LEU A 1 90 ? -18.594 20.547 -2.826 1 54.06 90 LEU A O 1
ATOM 706 N N . GLU A 1 91 ? -19.844 21.484 -1.331 1 51.47 91 GLU A N 1
ATOM 707 C CA . GLU A 1 91 ? -20.156 22.594 -2.232 1 51.47 91 GLU A CA 1
ATOM 708 C C . GLU A 1 91 ? -18.906 23.391 -2.58 1 51.47 91 GLU A C 1
ATOM 710 O O . GLU A 1 91 ? -18.719 23.812 -3.725 1 51.47 91 GLU A O 1
ATOM 715 N N . SER A 1 92 ? -18.203 23.688 -1.59 1 49.12 92 SER A N 1
ATOM 716 C CA . SER A 1 92 ? -17.016 24.469 -1.894 1 49.12 92 SER A CA 1
ATOM 717 C C . SER A 1 92 ? -16.031 23.672 -2.752 1 49.12 92 SER A C 1
ATOM 719 O O . SER A 1 92 ? -15.398 24.234 -3.648 1 49.12 92 SER A O 1
ATOM 721 N N . ASP A 1 93 ? -15.914 22.422 -2.564 1 49.22 93 ASP A N 1
ATOM 722 C CA . ASP A 1 93 ? -14.961 21.594 -3.295 1 49.22 93 ASP A CA 1
ATOM 723 C C . ASP A 1 93 ? -15.477 21.266 -4.695 1 49.22 93 ASP A C 1
ATOM 725 O O . ASP A 1 93 ? -14.695 21.156 -5.641 1 49.22 93 ASP A O 1
ATOM 729 N N . ALA A 1 94 ? -16.75 21 -4.887 1 47.81 94 ALA A N 1
ATOM 730 C CA . ALA A 1 94 ? -17.344 20.875 -6.211 1 47.81 94 ALA A CA 1
ATOM 731 C C . ALA A 1 94 ? -17.156 22.141 -7.035 1 47.81 94 ALA A C 1
ATOM 733 O O . ALA A 1 94 ? -16.922 22.078 -8.242 1 47.81 94 ALA A O 1
ATOM 734 N N . ASP A 1 95 ? -17.312 23.188 -6.469 1 43.56 95 ASP A N 1
ATOM 735 C CA . ASP A 1 95 ? -17.109 24.453 -7.184 1 43.56 95 ASP A CA 1
ATOM 736 C C . ASP A 1 95 ? -15.648 24.625 -7.594 1 43.56 95 ASP A C 1
ATOM 738 O O . ASP A 1 95 ? -15.352 25.172 -8.656 1 43.56 95 ASP A O 1
ATOM 742 N N . ALA A 1 96 ? -14.781 24.172 -6.836 1 40.91 96 ALA A N 1
ATOM 743 C CA . ALA A 1 96 ? -13.367 24.266 -7.188 1 40.91 96 ALA A CA 1
ATOM 744 C C . ALA A 1 96 ? -13 23.25 -8.258 1 40.91 96 ALA A C 1
ATOM 746 O O . ALA A 1 96 ? -12.172 23.516 -9.125 1 40.91 96 ALA A O 1
ATOM 747 N N . ALA A 1 97 ? -13.516 22.047 -8.297 1 42.62 97 ALA A N 1
ATOM 748 C CA . ALA A 1 97 ? -13.273 21.078 -9.352 1 42.62 97 ALA A CA 1
ATOM 749 C C . ALA A 1 97 ? -13.898 21.516 -10.672 1 42.62 97 ALA A C 1
ATOM 751 O O . ALA A 1 97 ? -13.352 21.25 -11.742 1 42.62 97 ALA A O 1
ATOM 752 N N . ARG A 1 98 ? -14.922 22.141 -10.766 1 39.78 98 ARG A N 1
ATOM 753 C CA . ARG A 1 98 ? -15.5 22.688 -11.992 1 39.78 98 ARG A CA 1
ATOM 754 C C . ARG A 1 98 ? -14.664 23.844 -12.516 1 39.78 98 ARG A C 1
ATOM 756 O O . ARG A 1 98 ? -14.781 24.219 -13.688 1 39.78 98 ARG A O 1
ATOM 763 N N . LYS A 1 99 ? -13.938 24.516 -11.68 1 40.06 99 LYS A N 1
ATOM 764 C CA . LYS A 1 99 ? -13.18 25.656 -12.203 1 40.06 99 LYS A CA 1
ATOM 765 C C . LYS A 1 99 ? -11.805 25.219 -12.703 1 40.06 99 LYS A C 1
ATOM 767 O O . LYS A 1 99 ? -11.07 26 -13.289 1 40.06 99 LYS A O 1
ATOM 772 N N . LEU A 1 100 ? -11.336 23.969 -12.406 1 35.12 100 LEU A N 1
ATOM 773 C CA . LEU A 1 100 ? -10.07 23.594 -13.023 1 35.12 100 LEU A CA 1
ATOM 774 C C . LEU A 1 100 ? -10.305 22.781 -14.297 1 35.12 100 LEU A C 1
ATOM 776 O O . LEU A 1 100 ? -11.273 22.031 -14.383 1 35.12 100 LEU A O 1
ATOM 780 N N . MET B 1 1 ? 21.328 -7.539 9.062 1 82.12 1 MET B N 1
ATOM 781 C CA . MET B 1 1 ? 20.219 -7.062 8.258 1 82.12 1 MET B CA 1
ATOM 782 C C . MET B 1 1 ? 20.672 -6.676 6.855 1 82.12 1 MET B C 1
ATOM 784 O O . MET B 1 1 ? 21.625 -5.898 6.703 1 82.12 1 MET B O 1
ATOM 788 N N . PRO B 1 2 ? 20.062 -7.383 5.855 1 86.75 2 PRO B N 1
ATOM 789 C CA . PRO B 1 2 ? 20.453 -7.039 4.488 1 86.75 2 PRO B CA 1
ATOM 790 C C . PRO B 1 2 ? 19.953 -5.66 4.062 1 86.75 2 PRO B C 1
ATOM 792 O O . PRO B 1 2 ? 19.062 -5.094 4.707 1 86.75 2 PRO B O 1
ATOM 795 N N . SER B 1 3 ? 20.734 -5.074 3.109 1 90.38 3 SER B N 1
ATOM 796 C CA . SER B 1 3 ? 20.312 -3.781 2.582 1 90.38 3 SER B CA 1
ATOM 797 C C . SER B 1 3 ? 19.641 -3.932 1.22 1 90.38 3 SER B C 1
ATOM 799 O O . SER B 1 3 ? 20.031 -4.785 0.421 1 90.38 3 SER B O 1
ATOM 801 N N . ILE B 1 4 ? 18.578 -3.098 1.062 1 93.12 4 ILE B N 1
ATOM 802 C CA . ILE B 1 4 ? 17.969 -3.025 -0.259 1 93.12 4 ILE B CA 1
ATOM 803 C C . ILE B 1 4 ? 18.25 -1.662 -0.887 1 93.12 4 ILE B C 1
ATOM 805 O O . ILE B 1 4 ? 18.469 -0.68 -0.176 1 93.12 4 ILE B O 1
ATOM 809 N N . SER B 1 5 ? 18.297 -1.711 -2.262 1 93.69 5 SER B N 1
ATOM 810 C CA . SER B 1 5 ? 18.5 -0.462 -2.984 1 93.69 5 SER B CA 1
ATOM 811 C C . SER B 1 5 ? 17.781 -0.469 -4.328 1 93.69 5 SER B C 1
ATOM 813 O O . SER B 1 5 ? 17.531 -1.534 -4.895 1 93.69 5 SER B O 1
ATOM 815 N N . ALA B 1 6 ? 17.344 0.678 -4.684 1 94.69 6 ALA B N 1
ATOM 816 C CA . ALA B 1 6 ? 16.766 0.894 -6.008 1 94.69 6 ALA B CA 1
ATOM 817 C C . ALA B 1 6 ? 16.938 2.344 -6.449 1 94.69 6 ALA B C 1
ATOM 819 O O . ALA B 1 6 ? 16.953 3.254 -5.617 1 94.69 6 ALA B O 1
ATOM 820 N N . ARG B 1 7 ? 17.078 2.48 -7.699 1 95.62 7 ARG B N 1
ATOM 821 C CA . ARG B 1 7 ? 17.047 3.828 -8.258 1 95.62 7 ARG B CA 1
ATOM 822 C C . ARG B 1 7 ? 15.625 4.277 -8.555 1 95.62 7 ARG B C 1
ATOM 824 O O . ARG B 1 7 ? 14.805 3.484 -9.023 1 95.62 7 ARG B O 1
ATOM 831 N N . ILE B 1 8 ? 15.383 5.504 -8.148 1 95.56 8 ILE B N 1
ATOM 832 C CA . ILE B 1 8 ? 14.016 5.973 -8.344 1 95.56 8 ILE B CA 1
ATOM 833 C C . ILE B 1 8 ? 14.031 7.289 -9.117 1 95.56 8 ILE B C 1
ATOM 835 O O . ILE B 1 8 ? 14.961 8.086 -8.992 1 95.56 8 ILE B O 1
ATOM 839 N N . PRO B 1 9 ? 12.992 7.504 -9.961 1 94.81 9 PRO B N 1
ATOM 840 C CA . PRO B 1 9 ? 12.859 8.781 -10.664 1 94.81 9 PRO B CA 1
ATOM 841 C C . PRO B 1 9 ? 12.789 9.969 -9.711 1 94.81 9 PRO B C 1
ATOM 843 O O . PRO B 1 9 ? 12.469 9.805 -8.531 1 94.81 9 PRO B O 1
ATOM 846 N N . GLU B 1 10 ? 13.086 11.141 -10.234 1 94.94 10 GLU B N 1
ATOM 847 C CA . GLU B 1 10 ? 13.141 12.359 -9.438 1 94.94 10 GLU B CA 1
ATOM 848 C C . GLU B 1 10 ? 11.789 12.641 -8.773 1 94.94 10 GLU B C 1
ATOM 850 O O . GLU B 1 10 ? 11.734 13.102 -7.633 1 94.94 10 GLU B O 1
ATOM 855 N N . ASP B 1 11 ? 10.703 12.43 -9.484 1 94.5 11 ASP B N 1
ATOM 856 C CA . ASP B 1 11 ? 9.375 12.703 -8.945 1 94.5 11 ASP B CA 1
ATOM 857 C C . ASP B 1 11 ? 9.047 11.773 -7.781 1 94.5 11 ASP B C 1
ATOM 859 O O . ASP B 1 11 ? 8.367 12.172 -6.836 1 94.5 11 ASP B O 1
ATOM 863 N N . GLU B 1 12 ? 9.508 10.516 -7.816 1 95.56 12 GLU B N 1
ATOM 864 C CA . GLU B 1 12 ? 9.305 9.57 -6.723 1 95.56 12 GLU B CA 1
ATOM 865 C C . GLU B 1 12 ? 10.141 9.961 -5.504 1 95.56 12 GLU B C 1
ATOM 867 O O . GLU B 1 12 ? 9.711 9.773 -4.363 1 95.56 12 GLU B O 1
ATOM 872 N N . GLU B 1 13 ? 11.297 10.43 -5.789 1 96.38 13 GLU B N 1
ATOM 873 C CA . GLU B 1 13 ? 12.133 10.938 -4.699 1 96.38 13 GLU B CA 1
ATOM 874 C C . GLU B 1 13 ? 11.453 12.094 -3.977 1 96.38 13 GLU B C 1
ATOM 876 O O . GLU B 1 13 ? 11.555 12.219 -2.754 1 96.38 13 GLU B O 1
ATOM 881 N N . ARG B 1 14 ? 10.836 12.945 -4.734 1 96.38 14 ARG B N 1
ATOM 882 C CA . ARG B 1 14 ? 10.117 14.062 -4.145 1 96.38 14 ARG B CA 1
ATOM 883 C C . ARG B 1 14 ? 8.945 13.578 -3.295 1 96.38 14 ARG B C 1
ATOM 885 O O . ARG B 1 14 ? 8.695 14.102 -2.209 1 96.38 14 ARG B O 1
ATOM 892 N N . GLU B 1 15 ? 8.273 12.57 -3.777 1 96.38 15 GLU B N 1
ATOM 893 C CA . GLU B 1 15 ? 7.18 11.977 -3.012 1 96.38 15 GLU B CA 1
ATOM 894 C C . GLU B 1 15 ? 7.684 11.375 -1.704 1 96.38 15 GLU B C 1
ATOM 896 O O . GLU B 1 15 ? 7.066 11.562 -0.652 1 96.38 15 GLU B O 1
ATOM 901 N N . LEU B 1 16 ? 8.789 10.68 -1.804 1 97.62 16 LEU B N 1
ATOM 902 C CA . LEU B 1 16 ? 9.398 10.086 -0.618 1 97.62 16 LEU B CA 1
ATOM 903 C C . LEU B 1 16 ? 9.766 11.164 0.397 1 97.62 16 LEU B C 1
ATOM 905 O O . LEU B 1 16 ? 9.477 11.031 1.587 1 97.62 16 LEU B O 1
ATOM 909 N N . ALA B 1 17 ? 10.328 12.289 -0.103 1 97.38 17 ALA B N 1
ATOM 910 C CA . ALA B 1 17 ? 10.719 13.398 0.768 1 97.38 17 ALA B CA 1
ATOM 911 C C . ALA B 1 17 ? 9.5 13.992 1.476 1 97.38 17 ALA B C 1
ATOM 913 O O . ALA B 1 17 ? 9.562 14.312 2.666 1 97.38 17 ALA B O 1
ATOM 914 N N . GLU B 1 18 ? 8.414 14.102 0.718 1 97.12 18 GLU B N 1
ATOM 915 C CA . GLU B 1 18 ? 7.191 14.648 1.297 1 97.12 18 GLU B CA 1
ATOM 916 C C . GLU B 1 18 ? 6.641 13.742 2.395 1 97.12 18 GLU B C 1
ATOM 918 O O . GLU B 1 18 ? 6.242 14.219 3.457 1 97.12 18 GLU B O 1
ATOM 923 N N . VAL B 1 19 ? 6.676 12.469 2.18 1 97.56 19 VAL B N 1
ATOM 924 C CA . VAL B 1 19 ? 6.121 11.516 3.141 1 97.56 19 VAL B CA 1
ATOM 925 C C . VAL B 1 19 ? 7.008 11.461 4.383 1 97.56 19 VAL B C 1
ATOM 927 O O . VAL B 1 19 ? 6.512 11.352 5.504 1 97.56 19 VAL B O 1
ATOM 930 N N . ILE B 1 20 ? 8.312 11.57 4.195 1 97.94 20 ILE B N 1
ATOM 931 C CA . ILE B 1 20 ? 9.242 11.625 5.312 1 97.94 20 ILE B CA 1
ATOM 932 C C . ILE B 1 20 ? 8.914 12.82 6.207 1 97.94 20 ILE B C 1
ATOM 934 O O . ILE B 1 20 ? 8.859 12.688 7.43 1 97.94 20 ILE B O 1
ATOM 938 N N . GLU B 1 21 ? 8.672 13.945 5.523 1 97.38 21 GLU B N 1
ATOM 939 C CA . GLU B 1 21 ? 8.344 15.164 6.262 1 97.38 21 GLU B CA 1
ATOM 940 C C . GLU B 1 21 ? 7.02 15.016 7.004 1 97.38 21 GLU B C 1
ATOM 942 O O . GLU B 1 21 ? 6.91 15.398 8.172 1 97.38 21 GLU B O 1
ATOM 947 N N . ILE B 1 22 ? 6.027 14.445 6.359 1 95.12 22 ILE B N 1
ATOM 948 C CA . ILE B 1 22 ? 4.691 14.305 6.926 1 95.12 22 ILE B CA 1
ATOM 949 C C . ILE B 1 22 ? 4.746 13.375 8.141 1 95.12 22 ILE B C 1
ATOM 951 O O . ILE B 1 22 ? 4.156 13.664 9.18 1 95.12 22 ILE B O 1
ATOM 955 N N . LEU B 1 23 ? 5.527 12.273 8.062 1 95.69 23 LEU B N 1
ATOM 956 C CA . LEU B 1 23 ? 5.562 11.266 9.117 1 95.69 23 LEU B CA 1
ATOM 957 C C . LEU B 1 23 ? 6.5 11.688 10.242 1 95.69 23 LEU B C 1
ATOM 959 O O . LEU B 1 23 ? 6.371 11.219 11.375 1 95.69 23 LEU B O 1
ATOM 963 N N . GLY B 1 24 ? 7.418 12.523 9.922 1 96.94 24 GLY B N 1
ATOM 964 C CA . GLY B 1 24 ? 8.391 12.945 10.914 1 96.94 24 GLY B CA 1
ATOM 965 C C . GLY B 1 24 ? 9.312 11.82 11.367 1 96.94 24 GLY B C 1
ATOM 966 O O . GLY B 1 24 ? 9.695 11.758 12.531 1 96.94 24 GLY B O 1
ATOM 967 N N . GLU B 1 25 ? 9.547 10.883 10.586 1 97.44 25 GLU B N 1
ATOM 968 C CA . GLU B 1 25 ? 10.438 9.766 10.867 1 97.44 25 GLU B CA 1
ATOM 969 C C . GLU B 1 25 ? 11.688 9.812 9.984 1 97.44 25 GLU B C 1
ATOM 971 O O . GLU B 1 25 ? 11.75 10.609 9.047 1 97.44 25 GLU B O 1
ATOM 976 N N . ASP B 1 26 ? 12.641 8.984 10.383 1 97.38 26 ASP B N 1
ATOM 977 C CA . ASP B 1 26 ? 13.852 8.961 9.57 1 97.38 26 ASP B CA 1
ATOM 978 C C . ASP B 1 26 ? 13.609 8.234 8.242 1 97.38 26 ASP B C 1
ATOM 980 O O . ASP B 1 26 ? 12.727 7.375 8.156 1 97.38 26 ASP B O 1
ATOM 984 N N . LYS B 1 27 ? 14.422 8.578 7.293 1 96.94 27 LYS B N 1
ATOM 985 C CA . LYS B 1 27 ? 14.273 8.117 5.914 1 96.94 27 LYS B CA 1
ATOM 986 C C . LYS B 1 27 ? 14.227 6.598 5.84 1 96.94 27 LYS B C 1
ATOM 988 O O . LYS B 1 27 ? 13.359 6.027 5.176 1 96.94 27 LYS B O 1
ATOM 993 N N . SER B 1 28 ? 15.07 5.895 6.535 1 96.5 28 SER B N 1
ATOM 994 C CA . SER B 1 28 ? 15.164 4.438 6.469 1 96.5 28 SER B CA 1
ATOM 995 C C . SER B 1 28 ? 13.898 3.785 7.012 1 96.5 28 SER B C 1
ATOM 997 O O . SER B 1 28 ? 13.438 2.77 6.48 1 96.5 28 SER B O 1
ATOM 999 N N . THR B 1 29 ? 13.367 4.387 8.047 1 97.12 29 THR B N 1
ATOM 1000 C CA . THR B 1 29 ? 12.141 3.889 8.648 1 97.12 29 THR B CA 1
ATOM 1001 C C . THR B 1 29 ? 10.961 4.055 7.688 1 97.12 29 THR B C 1
ATOM 1003 O O . THR B 1 29 ? 10.164 3.135 7.516 1 97.12 29 THR B O 1
ATOM 1006 N N . VAL B 1 30 ? 10.867 5.199 7.008 1 98.12 30 VAL B N 1
ATOM 1007 C CA . VAL B 1 30 ? 9.781 5.469 6.066 1 98.12 30 VAL B CA 1
ATOM 1008 C C . VAL B 1 30 ? 9.883 4.52 4.875 1 98.12 30 VAL B C 1
ATOM 1010 O O . VAL B 1 30 ? 8.875 3.982 4.414 1 98.12 30 VAL B O 1
ATOM 1013 N N . ILE B 1 31 ? 11.062 4.301 4.391 1 97.88 31 ILE B N 1
ATOM 1014 C CA . ILE B 1 31 ? 11.289 3.391 3.273 1 97.88 31 ILE B CA 1
ATOM 1015 C C . ILE B 1 31 ? 10.844 1.981 3.658 1 97.88 31 ILE B C 1
ATOM 1017 O O . ILE B 1 31 ? 10.141 1.315 2.891 1 97.88 31 ILE B O 1
ATOM 1021 N N . ARG B 1 32 ? 11.203 1.553 4.871 1 97 32 ARG B N 1
ATOM 1022 C CA . ARG B 1 32 ? 10.852 0.208 5.316 1 97 32 ARG B CA 1
ATOM 1023 C C . ARG B 1 32 ? 9.336 0.054 5.445 1 97 32 ARG B C 1
ATOM 1025 O O . ARG B 1 32 ? 8.773 -0.951 5.012 1 97 32 ARG B O 1
ATOM 1032 N N . LYS B 1 33 ? 8.75 1.066 6.051 1 97.38 33 LYS B N 1
ATOM 1033 C CA . LYS B 1 33 ? 7.301 1.025 6.223 1 97.38 33 LYS B CA 1
ATOM 1034 C C . LYS B 1 33 ? 6.59 1.003 4.871 1 97.38 33 LYS B C 1
ATOM 1036 O O . LYS B 1 33 ? 5.648 0.231 4.672 1 97.38 33 LYS B O 1
ATOM 1041 N N . ALA B 1 34 ? 7.02 1.886 3.975 1 98.31 34 ALA B N 1
ATOM 1042 C CA . ALA B 1 34 ? 6.406 1.965 2.648 1 98.31 34 ALA B CA 1
ATOM 1043 C C . ALA B 1 34 ? 6.621 0.671 1.869 1 98.31 34 ALA B C 1
ATOM 1045 O O . ALA B 1 34 ? 5.699 0.173 1.217 1 98.31 34 ALA B O 1
ATOM 1046 N N . LEU B 1 35 ? 7.844 0.157 1.92 1 98 35 LEU B N 1
ATOM 1047 C CA . LEU B 1 35 ? 8.164 -1.094 1.242 1 98 35 LEU B CA 1
ATOM 1048 C C . LEU B 1 35 ? 7.27 -2.225 1.735 1 98 35 LEU B C 1
ATOM 1050 O O . LEU B 1 35 ? 6.684 -2.953 0.931 1 98 35 LEU B O 1
ATOM 1054 N N . ASN B 1 36 ? 7.109 -2.346 3.064 1 97.31 36 ASN B N 1
ATOM 1055 C CA . ASN B 1 36 ? 6.301 -3.402 3.662 1 97.31 36 ASN B CA 1
ATOM 1056 C C . ASN B 1 36 ? 4.836 -3.293 3.244 1 97.31 36 ASN B C 1
ATOM 1058 O O . ASN B 1 36 ? 4.238 -4.273 2.797 1 97.31 36 ASN B O 1
ATOM 1062 N N . GLU B 1 37 ? 4.355 -2.082 3.332 1 97.31 37 GLU B N 1
ATOM 1063 C CA . GLU B 1 37 ? 2.979 -1.851 2.908 1 97.31 37 GLU B CA 1
ATOM 1064 C C . GLU B 1 37 ? 2.791 -2.182 1.431 1 97.31 37 GLU B C 1
ATOM 1066 O O . GLU B 1 37 ? 1.799 -2.805 1.05 1 97.31 37 GLU B O 1
ATOM 1071 N N . GLY B 1 38 ? 3.697 -1.735 0.64 1 98.12 38 GLY B N 1
ATOM 1072 C CA . GLY B 1 38 ? 3.607 -1.936 -0.798 1 98.12 38 GLY B CA 1
ATOM 1073 C C . GLY B 1 38 ? 3.719 -3.393 -1.205 1 98.12 38 GLY B C 1
ATOM 1074 O O . GLY B 1 38 ? 3.033 -3.84 -2.127 1 98.12 38 GLY B O 1
ATOM 1075 N N . LEU B 1 39 ? 4.605 -4.145 -0.533 1 97.81 39 LEU B N 1
ATOM 1076 C CA . LEU B 1 39 ? 4.73 -5.57 -0.815 1 97.81 39 LEU B CA 1
ATOM 1077 C C . LEU B 1 39 ? 3.422 -6.297 -0.527 1 97.81 39 LEU B C 1
ATOM 1079 O O . LEU B 1 39 ? 2.994 -7.148 -1.312 1 97.81 39 LEU B O 1
ATOM 1083 N N . GLY B 1 40 ? 2.842 -5.961 0.605 1 96.75 40 GLY B N 1
ATOM 1084 C CA . GLY B 1 40 ? 1.54 -6.523 0.918 1 96.75 40 GLY B CA 1
ATOM 1085 C C . GLY B 1 40 ? 0.484 -6.203 -0.123 1 96.75 40 GLY B C 1
ATOM 1086 O O . GLY B 1 40 ? -0.271 -7.086 -0.54 1 96.75 40 GLY B O 1
ATOM 1087 N N . SER B 1 41 ? 0.455 -4.988 -0.569 1 96.25 41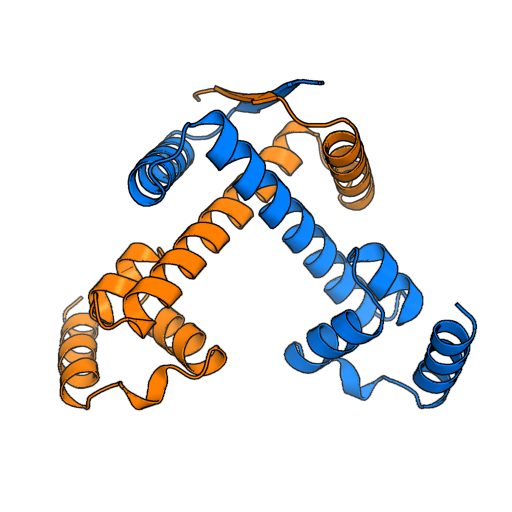 SER B N 1
ATOM 1088 C CA . SER B 1 41 ? -0.503 -4.551 -1.579 1 96.25 41 SER B CA 1
ATOM 1089 C C . SER B 1 41 ? -0.291 -5.285 -2.898 1 96.25 41 SER B C 1
ATOM 1091 O O . SER B 1 41 ? -1.255 -5.672 -3.561 1 96.25 41 SER B O 1
ATOM 1093 N N . LEU B 1 42 ? 0.919 -5.449 -3.309 1 97.44 42 LEU B N 1
ATOM 1094 C CA . LEU B 1 42 ? 1.244 -6.141 -4.551 1 97.44 42 LEU B CA 1
ATOM 1095 C C . LEU B 1 42 ? 0.805 -7.602 -4.492 1 97.44 42 LEU B C 1
ATOM 1097 O O . LEU B 1 42 ? 0.218 -8.117 -5.445 1 97.44 42 LEU B O 1
ATOM 1101 N N . ARG B 1 43 ? 1.031 -8.242 -3.352 1 97.5 43 ARG B N 1
ATOM 1102 C CA . ARG B 1 43 ? 0.582 -9.617 -3.166 1 97.5 43 ARG B CA 1
ATOM 1103 C C . ARG B 1 43 ? -0.933 -9.727 -3.307 1 97.5 43 ARG B C 1
ATOM 1105 O O . ARG B 1 43 ? -1.438 -10.625 -3.98 1 97.5 43 ARG B O 1
ATOM 1112 N N . GLU B 1 44 ? -1.526 -8.844 -2.65 1 97.25 44 GLU B N 1
ATOM 1113 C CA . GLU B 1 44 ? -2.986 -8.867 -2.67 1 97.25 44 GLU B CA 1
ATOM 1114 C C . GLU B 1 44 ? -3.521 -8.688 -4.086 1 97.25 44 GLU B C 1
ATOM 1116 O O . GLU B 1 44 ? -4.457 -9.383 -4.492 1 97.25 44 GLU B O 1
ATOM 1121 N N . ARG B 1 45 ? -2.959 -7.789 -4.812 1 96.56 45 ARG B N 1
ATOM 1122 C CA . ARG B 1 45 ? -3.398 -7.531 -6.18 1 96.56 45 ARG B CA 1
ATOM 1123 C C . ARG B 1 45 ? -3.225 -8.773 -7.055 1 96.56 45 ARG B C 1
ATOM 1125 O O . ARG B 1 45 ? -4.09 -9.086 -7.875 1 96.56 45 ARG B O 1
ATOM 1132 N N . ILE B 1 46 ? -2.152 -9.391 -6.867 1 97.06 46 ILE B N 1
ATOM 1133 C CA . ILE B 1 46 ? -1.907 -10.594 -7.648 1 97.06 46 ILE B CA 1
ATOM 1134 C C . ILE B 1 46 ? -2.896 -11.688 -7.238 1 97.06 46 ILE B C 1
ATOM 1136 O O . ILE B 1 46 ? -3.457 -12.375 -8.094 1 97.06 46 ILE B O 1
ATOM 1140 N N . ALA B 1 47 ? -3.07 -11.82 -5.914 1 97.56 47 ALA B N 1
ATOM 1141 C CA . ALA B 1 47 ? -4.023 -12.805 -5.406 1 97.56 47 ALA B CA 1
ATOM 1142 C C . ALA B 1 47 ? -5.422 -12.555 -5.961 1 97.56 47 ALA B C 1
ATOM 1144 O O . ALA B 1 47 ? -6.105 -13.484 -6.387 1 97.56 47 ALA B O 1
ATOM 1145 N N . ILE B 1 48 ? -5.828 -11.367 -5.992 1 97 48 ILE B N 1
ATOM 1146 C CA . ILE B 1 48 ? -7.141 -10.977 -6.496 1 97 48 ILE B CA 1
ATOM 1147 C C . ILE B 1 48 ? -7.262 -11.367 -7.969 1 97 48 ILE B C 1
ATOM 1149 O O . ILE B 1 48 ? -8.258 -11.969 -8.375 1 97 48 ILE B O 1
ATOM 1153 N N . ARG B 1 49 ? -6.285 -11.008 -8.711 1 96.06 49 ARG B N 1
ATOM 1154 C CA . ARG B 1 49 ? -6.305 -11.281 -10.141 1 96.06 49 ARG B CA 1
ATOM 1155 C C . ARG B 1 49 ? -6.398 -12.773 -10.414 1 96.06 49 ARG B C 1
ATOM 1157 O O . ARG B 1 49 ? -7.234 -13.219 -11.211 1 96.06 49 ARG B O 1
ATOM 1164 N N . ARG B 1 50 ? -5.582 -13.5 -9.789 1 96.06 50 ARG B N 1
ATOM 1165 C CA . ARG B 1 50 ? -5.551 -14.945 -10.016 1 96.06 50 ARG B CA 1
ATOM 1166 C C . ARG B 1 50 ? -6.832 -15.602 -9.516 1 96.06 50 ARG B C 1
ATOM 1168 O O . ARG B 1 50 ? -7.336 -16.547 -10.141 1 96.06 50 ARG B O 1
ATOM 1175 N N . TYR B 1 51 ? -7.371 -15.156 -8.406 1 96.31 51 TYR B N 1
ATOM 1176 C CA . TYR B 1 51 ? -8.625 -15.664 -7.867 1 96.31 51 TYR B CA 1
ATOM 1177 C C . TYR B 1 51 ? -9.789 -15.352 -8.805 1 96.31 51 TYR B C 1
ATOM 1179 O O . TYR B 1 51 ? -10.609 -16.219 -9.094 1 96.31 51 TYR B O 1
ATOM 1187 N N . GLN B 1 52 ? -9.805 -14.195 -9.266 1 94.38 52 GLN B N 1
ATOM 1188 C CA . GLN B 1 52 ? -10.836 -13.766 -10.203 1 94.38 52 GLN B CA 1
ATOM 1189 C C . GLN B 1 52 ? -10.797 -14.602 -11.477 1 94.38 52 GLN B C 1
ATOM 1191 O O . GLN B 1 52 ? -11.844 -14.891 -12.07 1 94.38 52 GLN B O 1
ATOM 1196 N N . ALA B 1 53 ? -9.648 -14.961 -11.938 1 94.19 53 ALA B N 1
ATOM 1197 C CA . ALA B 1 53 ? -9.461 -15.75 -13.148 1 94.19 53 ALA B CA 1
ATOM 1198 C C . ALA B 1 53 ? -9.781 -17.219 -12.898 1 94.19 53 ALA B C 1
ATOM 1200 O O . ALA B 1 53 ? -9.766 -18.031 -13.828 1 94.19 53 ALA B O 1
ATOM 1201 N N . GLY B 1 54 ? -9.977 -17.516 -11.664 1 92 54 GLY B N 1
ATOM 1202 C CA . GLY B 1 54 ? -10.297 -18.891 -11.32 1 92 54 GLY B CA 1
ATOM 1203 C C . GLY B 1 54 ? -9.07 -19.797 -11.281 1 92 54 GLY B C 1
ATOM 1204 O O . GLY B 1 54 ? -9.195 -21.016 -11.32 1 92 54 GLY B O 1
ATOM 1205 N N . GLU B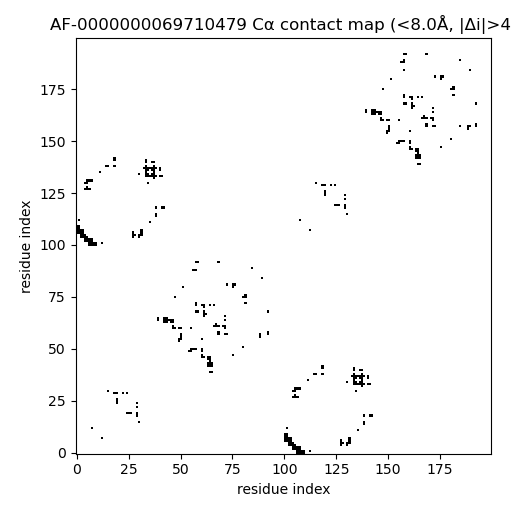 1 55 ? -7.898 -19.188 -11.141 1 95.06 55 GLU B N 1
ATOM 1206 C CA . GLU B 1 55 ? -6.652 -19.938 -11.203 1 95.06 55 GLU B CA 1
ATOM 1207 C C . GLU B 1 55 ? -6.305 -20.531 -9.836 1 95.06 55 GLU B C 1
ATOM 1209 O O . GLU B 1 55 ? -5.547 -21.5 -9.758 1 95.06 55 GLU B O 1
ATOM 1214 N N . ILE B 1 56 ? -6.805 -19.922 -8.75 1 94.31 56 ILE B N 1
ATOM 1215 C CA . ILE B 1 56 ? -6.43 -20.375 -7.41 1 94.31 56 ILE B CA 1
ATOM 1216 C C . ILE B 1 56 ? -7.672 -20.422 -6.52 1 94.31 56 ILE B C 1
ATOM 1218 O O . ILE B 1 56 ? -8.656 -19.719 -6.781 1 94.31 56 ILE B O 1
ATOM 1222 N N . SER B 1 57 ? -7.621 -21.25 -5.461 1 92.81 57 SER B N 1
ATOM 1223 C CA . SER B 1 57 ? -8.695 -21.375 -4.48 1 92.81 57 SER B CA 1
ATOM 1224 C C . SER B 1 57 ? -8.633 -20.266 -3.439 1 92.81 57 SER B C 1
ATOM 1226 O O . SER B 1 57 ? -7.672 -19.484 -3.408 1 92.81 57 SER B O 1
ATOM 1228 N N . VAL B 1 58 ? -9.648 -20.297 -2.629 1 93.69 58 VAL B N 1
ATOM 1229 C CA . VAL B 1 58 ? -9.719 -19.344 -1.526 1 93.69 58 VAL B CA 1
ATOM 1230 C C . VAL B 1 58 ? -8.477 -19.484 -0.644 1 93.69 58 VAL B C 1
ATOM 1232 O O . VAL B 1 58 ? -7.84 -18.484 -0.292 1 93.69 58 VAL B O 1
ATOM 1235 N N . ASN B 1 59 ? -8.102 -20.719 -0.331 1 93.88 59 ASN B N 1
ATOM 1236 C CA . ASN B 1 59 ? -6.949 -20.984 0.53 1 93.88 59 ASN B CA 1
ATOM 1237 C C . ASN B 1 59 ? -5.645 -20.531 -0.125 1 93.88 59 ASN B C 1
ATOM 1239 O O . ASN B 1 59 ? -4.777 -19.953 0.536 1 93.88 59 ASN B O 1
ATOM 1243 N N . GLN B 1 60 ? -5.527 -20.75 -1.354 1 96.06 60 GLN B N 1
ATOM 1244 C CA . GLN B 1 60 ? -4.336 -20.359 -2.104 1 96.06 60 GLN B CA 1
ATOM 1245 C C . GLN B 1 60 ? -4.242 -18.844 -2.223 1 96.06 60 GLN B C 1
ATOM 1247 O O . GLN B 1 60 ? -3.152 -18.266 -2.117 1 96.06 60 GLN B O 1
ATOM 1252 N N . ALA B 1 61 ? -5.34 -18.266 -2.453 1 96.88 61 ALA B N 1
ATOM 1253 C CA . ALA B 1 61 ? -5.383 -16.797 -2.562 1 96.88 61 ALA B CA 1
ATOM 1254 C C . ALA B 1 61 ? -4.992 -16.141 -1.245 1 96.88 61 ALA B C 1
ATOM 1256 O O . ALA B 1 61 ? -4.207 -15.188 -1.23 1 96.88 61 ALA B O 1
ATOM 1257 N N . ALA B 1 62 ? -5.512 -16.688 -0.146 1 96.44 62 ALA B N 1
ATOM 1258 C CA . ALA B 1 62 ? -5.156 -16.172 1.176 1 96.44 62 ALA B CA 1
ATOM 1259 C C . ALA B 1 62 ? -3.654 -16.297 1.423 1 96.44 62 ALA B C 1
ATOM 1261 O O . ALA B 1 62 ? -3.023 -15.344 1.892 1 96.44 62 ALA B O 1
ATOM 1262 N N . ARG B 1 63 ? -3.094 -17.391 1.107 1 96.31 63 ARG B N 1
ATOM 1263 C CA . ARG B 1 63 ? -1.661 -17.625 1.267 1 96.31 63 ARG B CA 1
ATOM 1264 C C . ARG B 1 63 ? -0.854 -16.672 0.394 1 96.31 63 ARG B C 1
ATOM 1266 O O . ARG B 1 63 ? 0.12 -16.062 0.855 1 96.31 63 ARG B O 1
ATOM 1273 N N . LEU B 1 64 ? -1.29 -16.562 -0.827 1 96.75 64 LEU B N 1
ATOM 1274 C CA . LEU B 1 64 ? -0.611 -15.672 -1.764 1 96.75 64 LEU B CA 1
ATOM 1275 C C . LEU B 1 64 ? -0.66 -14.227 -1.276 1 96.75 64 LEU B C 1
ATOM 1277 O O . LEU B 1 64 ? 0.332 -13.5 -1.374 1 96.75 64 LEU B O 1
ATOM 1281 N N . ALA B 1 65 ? -1.729 -13.82 -0.744 1 97.38 65 ALA B N 1
ATOM 1282 C CA . ALA B 1 65 ? -1.919 -12.461 -0.246 1 97.38 65 ALA B CA 1
ATOM 1283 C C . ALA B 1 65 ? -1.201 -12.258 1.086 1 97.38 65 ALA B C 1
ATOM 1285 O O . ALA B 1 65 ? -1.012 -11.125 1.531 1 97.38 65 ALA B O 1
ATOM 1286 N N . GLY B 1 66 ? -0.841 -13.266 1.699 1 95.44 66 GLY B N 1
ATOM 1287 C CA . GLY B 1 66 ? -0.174 -13.172 2.988 1 95.44 66 GLY B CA 1
ATOM 1288 C C . GLY B 1 66 ? -1.121 -12.844 4.129 1 95.44 66 GLY B C 1
ATOM 1289 O O . GLY B 1 66 ? -0.744 -12.156 5.078 1 95.44 66 GLY B O 1
ATOM 1290 N N . VAL B 1 67 ? -2.342 -13.266 4.051 1 95.81 67 VAL B N 1
ATOM 1291 C CA . VAL B 1 67 ? -3.338 -12.969 5.078 1 95.81 67 VAL B CA 1
ATOM 1292 C C . VAL B 1 67 ? -4.066 -14.25 5.473 1 95.81 67 VAL B C 1
ATOM 1294 O O . VAL B 1 67 ? -3.91 -15.289 4.82 1 95.81 67 VAL B O 1
ATOM 1297 N N . GLY B 1 68 ? -4.781 -14.125 6.59 1 95.75 68 GLY B N 1
ATOM 1298 C CA . GLY B 1 68 ? -5.633 -15.242 6.961 1 95.75 68 GLY B CA 1
ATOM 1299 C C . GLY B 1 68 ? -6.859 -15.383 6.078 1 95.75 68 GLY B C 1
ATOM 1300 O O . GLY B 1 68 ? -7.184 -14.469 5.316 1 95.75 68 GLY B O 1
ATOM 1301 N N . ILE B 1 69 ? -7.535 -16.516 6.156 1 94.25 69 ILE B N 1
ATOM 1302 C CA . ILE B 1 69 ? -8.688 -16.828 5.316 1 94.25 69 ILE B CA 1
ATOM 1303 C C . ILE B 1 69 ? -9.797 -15.812 5.562 1 94.25 69 ILE B C 1
ATOM 1305 O O . ILE B 1 69 ? -10.414 -15.32 4.613 1 94.25 69 ILE B O 1
ATOM 1309 N N . ALA B 1 70 ? -9.984 -15.453 6.809 1 94.62 70 ALA B N 1
ATOM 1310 C CA . ALA B 1 70 ? -11.047 -14.508 7.145 1 94.62 70 ALA B CA 1
ATOM 1311 C C . ALA B 1 70 ? -10.789 -13.148 6.496 1 94.62 70 ALA B C 1
ATOM 1313 O O . ALA B 1 70 ? -11.703 -12.539 5.934 1 94.62 70 ALA B O 1
ATOM 1314 N N . GLU B 1 71 ? -9.594 -12.789 6.574 1 95.44 71 GLU B N 1
ATOM 1315 C CA . GLU B 1 71 ? -9.219 -11.516 5.98 1 95.44 71 GLU B CA 1
ATOM 1316 C C . GLU B 1 71 ? -9.328 -11.562 4.457 1 95.44 71 GLU B C 1
ATOM 1318 O O . GLU B 1 71 ? -9.766 -10.594 3.83 1 95.44 71 GLU B O 1
ATOM 1323 N N . TRP B 1 72 ? -8.977 -12.617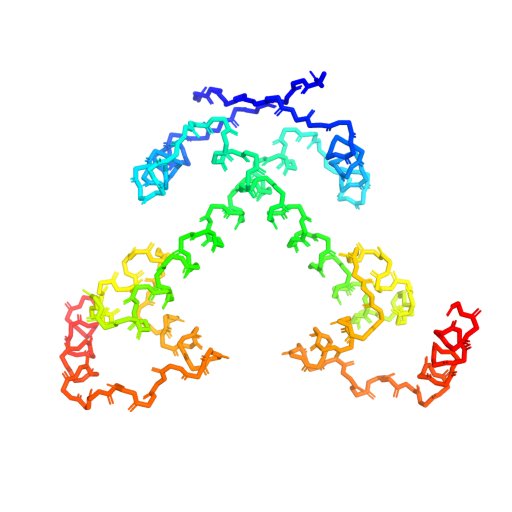 3.875 1 96.56 72 TRP B N 1
ATOM 1324 C CA . TRP B 1 72 ? -9.109 -12.766 2.43 1 96.56 72 TRP B CA 1
ATOM 1325 C C . TRP B 1 72 ? -10.57 -12.688 2.004 1 96.56 72 TRP B C 1
ATOM 1327 O O . TRP B 1 72 ? -10.898 -12.039 1.011 1 96.56 72 TRP B O 1
ATOM 1337 N N . LEU B 1 73 ? -11.375 -13.336 2.752 1 93.81 73 LEU B N 1
ATOM 1338 C CA . LEU B 1 73 ? -12.789 -13.32 2.408 1 93.81 73 LEU B CA 1
ATOM 1339 C C . LEU B 1 73 ? -13.352 -11.898 2.459 1 93.81 73 LEU B C 1
ATOM 1341 O O . LEU B 1 73 ? -14.211 -11.539 1.656 1 93.81 73 LEU B O 1
ATOM 1345 N N . GLU B 1 74 ? -12.836 -11.148 3.393 1 93.19 74 GLU B N 1
ATOM 1346 C CA . GLU B 1 74 ? -13.219 -9.734 3.443 1 93.19 74 GLU B CA 1
ATOM 1347 C C . GLU B 1 74 ? -12.727 -8.984 2.211 1 93.19 74 GLU B C 1
ATOM 1349 O O . GLU B 1 74 ? -13.469 -8.211 1.607 1 93.19 74 GLU B O 1
ATOM 1354 N N . ILE B 1 75 ? -11.531 -9.242 1.858 1 93.88 75 ILE B N 1
ATOM 1355 C CA . ILE B 1 75 ? -10.938 -8.617 0.682 1 93.88 75 ILE B CA 1
ATOM 1356 C C . ILE B 1 75 ? -11.727 -9.008 -0.564 1 93.88 75 ILE B C 1
ATOM 1358 O O . ILE B 1 75 ? -12.062 -8.148 -1.384 1 93.88 75 ILE B O 1
ATOM 1362 N N . ALA B 1 76 ? -12.023 -10.281 -0.659 1 93.88 76 ALA B N 1
ATOM 1363 C CA . ALA B 1 76 ? -12.781 -10.789 -1.8 1 93.88 76 ALA B CA 1
ATOM 1364 C C . ALA B 1 76 ? -14.148 -10.133 -1.885 1 93.88 76 ALA B C 1
ATOM 1366 O O . ALA B 1 76 ? -14.609 -9.773 -2.973 1 93.88 76 ALA B O 1
ATOM 1367 N N . ARG B 1 77 ? -14.742 -9.984 -0.75 1 90.44 77 ARG B N 1
ATOM 1368 C CA . ARG B 1 77 ? -16.047 -9.344 -0.698 1 90.44 77 ARG B CA 1
ATOM 1369 C C . ARG B 1 77 ? -15.969 -7.895 -1.176 1 90.44 77 ARG B C 1
ATOM 1371 O O . ARG B 1 77 ? -16.781 -7.453 -1.98 1 90.44 77 ARG B O 1
ATOM 1378 N N . GLU B 1 78 ? -14.992 -7.227 -0.723 1 87.56 78 GLU B N 1
ATOM 1379 C CA . GLU B 1 78 ? -14.797 -5.824 -1.079 1 87.56 78 GLU B CA 1
ATOM 1380 C C . GLU B 1 78 ? -14.578 -5.66 -2.58 1 87.56 78 GLU B C 1
ATOM 1382 O O . GLU B 1 78 ? -14.898 -4.617 -3.15 1 87.56 78 GLU B O 1
ATOM 1387 N N . HIS B 1 79 ? -14.086 -6.707 -3.158 1 91.06 79 HIS B N 1
ATOM 1388 C CA . HIS B 1 79 ? -13.797 -6.656 -4.586 1 91.06 79 HIS B CA 1
ATOM 1389 C C . HIS B 1 79 ? -14.867 -7.383 -5.391 1 91.06 79 HIS B C 1
ATOM 1391 O O . HIS B 1 79 ? -14.68 -7.668 -6.574 1 91.06 79 HIS B O 1
ATOM 1397 N N . ASN B 1 80 ? -15.891 -7.762 -4.73 1 89.56 80 ASN B N 1
ATOM 1398 C CA . ASN B 1 80 ? -17.062 -8.398 -5.344 1 89.56 80 ASN B CA 1
ATOM 1399 C C . ASN B 1 80 ? -16.688 -9.75 -5.957 1 89.56 80 ASN B C 1
ATOM 1401 O O . ASN B 1 80 ? -17.141 -10.078 -7.055 1 89.56 80 ASN B O 1
ATOM 1405 N N . LEU B 1 81 ? -15.93 -10.469 -5.332 1 90.5 81 LEU B N 1
ATOM 1406 C CA . LEU B 1 81 ? -15.484 -11.766 -5.816 1 90.5 81 LEU B CA 1
ATOM 1407 C C . LEU B 1 81 ? -16.141 -12.898 -5.027 1 90.5 81 LEU B C 1
ATOM 1409 O O . LEU B 1 81 ? -15.734 -14.055 -5.129 1 90.5 81 LEU B O 1
ATOM 1413 N N . THR B 1 82 ? -17.078 -12.734 -4.199 1 79.94 82 THR B N 1
ATOM 1414 C CA . THR B 1 82 ? -17.688 -13.742 -3.336 1 79.94 82 THR B CA 1
ATOM 1415 C C . THR B 1 82 ? -18.75 -14.531 -4.094 1 79.94 82 THR B C 1
ATOM 1417 O O . THR B 1 82 ? -19.219 -15.562 -3.611 1 79.94 82 THR B O 1
ATOM 1420 N N . THR B 1 83 ? -19.156 -14.094 -5.141 1 66.25 83 THR B N 1
ATOM 1421 C CA . THR B 1 83 ? -20.188 -14.836 -5.852 1 66.25 83 THR B CA 1
ATOM 1422 C C . THR B 1 83 ? -19.672 -16.219 -6.238 1 66.25 83 THR B C 1
ATOM 1424 O O . THR B 1 83 ? -20.438 -17.188 -6.297 1 66.25 83 THR B O 1
ATOM 1427 N N . GLN B 1 84 ? -18.438 -16.344 -6.484 1 60 84 GLN B N 1
ATOM 1428 C CA . GLN B 1 84 ? -17.844 -17.594 -6.953 1 60 84 GLN B CA 1
ATOM 1429 C C . GLN B 1 84 ? -17.531 -18.531 -5.789 1 60 84 GLN B C 1
ATOM 1431 O O . GLN B 1 84 ? -17.016 -19.625 -5.988 1 60 84 GLN B O 1
ATOM 1436 N N . LEU B 1 85 ? -17.75 -18.047 -4.609 1 62.28 85 LEU B N 1
ATOM 1437 C CA . LEU B 1 85 ? -17.422 -18.906 -3.479 1 62.28 85 LEU B CA 1
ATOM 1438 C C . LEU B 1 85 ? -18.438 -20.031 -3.348 1 62.28 85 LEU B C 1
ATOM 1440 O O . LEU B 1 85 ? -19.641 -19.781 -3.275 1 62.28 85 LEU B O 1
ATOM 1444 N N . LYS B 1 86 ? -17.984 -21.156 -3.918 1 57.28 86 LYS B N 1
ATOM 1445 C CA . LYS B 1 86 ? -18.797 -22.328 -3.709 1 57.28 86 LYS B CA 1
ATOM 1446 C C . LYS B 1 86 ? -18.797 -22.75 -2.24 1 57.28 86 LYS B C 1
ATOM 1448 O O . LYS B 1 86 ? -17.828 -22.531 -1.526 1 57.28 86 LYS B O 1
ATOM 1453 N N . PRO B 1 87 ? -19.984 -23.016 -1.781 1 53.5 87 PRO B N 1
ATOM 1454 C CA . PRO B 1 87 ? -20.078 -23.547 -0.418 1 53.5 87 PRO B CA 1
ATOM 1455 C C . PRO B 1 87 ? -18.922 -24.484 -0.081 1 53.5 87 PRO B C 1
ATOM 1457 O O . PRO B 1 87 ? -18.453 -24.516 1.06 1 53.5 87 PRO B O 1
ATOM 1460 N N . GLU B 1 88 ? -18.609 -25.344 -0.949 1 53.88 88 GLU B N 1
ATOM 1461 C CA . GLU B 1 88 ? -17.547 -26.328 -0.736 1 53.88 88 GLU B CA 1
ATOM 1462 C C . GLU B 1 88 ? -16.219 -25.641 -0.463 1 53.88 88 GLU B C 1
ATOM 1464 O O . GLU B 1 88 ? -15.352 -26.203 0.223 1 53.88 88 GLU B O 1
ATOM 1469 N N . ASP B 1 89 ? -16.094 -24.531 -1.038 1 56.47 89 ASP B N 1
ATOM 1470 C CA . ASP B 1 89 ? -14.859 -23.781 -0.86 1 56.47 89 ASP B CA 1
ATOM 1471 C C . ASP B 1 89 ? -14.766 -23.203 0.551 1 56.47 89 ASP B C 1
ATOM 1473 O O . ASP B 1 89 ? -13.672 -23.094 1.111 1 56.47 89 ASP B O 1
ATOM 1477 N N . LEU B 1 90 ? -15.867 -22.781 1.123 1 54.06 90 LEU B N 1
ATOM 1478 C CA . LEU B 1 90 ? -15.977 -22.281 2.488 1 54.06 90 LEU B CA 1
ATOM 1479 C C . LEU B 1 90 ? -15.891 -23.422 3.494 1 54.06 90 LEU B C 1
ATOM 1481 O O . LEU B 1 90 ? -15.336 -23.266 4.582 1 54.06 90 LEU B O 1
ATOM 1485 N N . GLU B 1 91 ? -16.562 -24.375 3.201 1 51.75 91 GLU B N 1
ATOM 1486 C CA . GLU B 1 91 ? -16.609 -25.531 4.105 1 51.75 91 GLU B CA 1
ATOM 1487 C C . GLU B 1 91 ? -15.219 -26.125 4.297 1 51.75 91 GLU B C 1
ATOM 1489 O O . GLU B 1 91 ? -14.867 -26.531 5.402 1 51.75 91 GLU B O 1
ATOM 1494 N N . SER B 1 92 ? -14.586 -26.297 3.238 1 48.84 92 SER B N 1
ATOM 1495 C CA . SER B 1 92 ? -13.266 -26.891 3.396 1 48.84 92 SER B CA 1
ATOM 1496 C C . SER B 1 92 ? -12.336 -25.984 4.184 1 48.84 92 SER B C 1
ATOM 1498 O O . SER B 1 92 ? -11.516 -26.453 4.977 1 48.84 92 SER B O 1
ATOM 1500 N N . ASP B 1 93 ? -12.43 -24.719 4.023 1 49.06 93 ASP B N 1
ATOM 1501 C CA . ASP B 1 93 ? -11.555 -23.766 4.695 1 49.06 93 ASP B CA 1
ATOM 1502 C C . ASP B 1 93 ? -11.977 -23.562 6.152 1 49.06 93 ASP B C 1
ATOM 1504 O O . ASP B 1 93 ? -11.125 -23.359 7.023 1 49.06 93 ASP B O 1
ATOM 1508 N N . ALA B 1 94 ? -13.242 -23.516 6.477 1 47.19 94 ALA B N 1
ATOM 1509 C CA . ALA B 1 94 ? -13.719 -23.531 7.855 1 47.19 94 ALA B CA 1
ATOM 1510 C C . ALA B 1 94 ? -13.234 -24.766 8.594 1 47.19 94 ALA B C 1
ATOM 1512 O O . ALA B 1 94 ? -12.891 -24.703 9.781 1 47.19 94 ALA B O 1
ATOM 1513 N N . ASP B 1 95 ? -13.258 -25.828 7.996 1 43.84 95 ASP B N 1
ATOM 1514 C CA . ASP B 1 95 ? -12.781 -27.047 8.633 1 43.84 95 ASP B CA 1
ATOM 1515 C C . ASP B 1 95 ? -11.281 -27 8.875 1 43.84 95 ASP B C 1
ATOM 1517 O O . ASP B 1 95 ? -10.781 -27.516 9.875 1 43.84 95 ASP B O 1
ATOM 1521 N N . ALA B 1 96 ? -10.578 -26.406 8.055 1 41.19 96 ALA B N 1
ATOM 1522 C CA . ALA B 1 96 ? -9.133 -26.281 8.242 1 41.19 96 ALA B CA 1
ATOM 1523 C C . ALA B 1 96 ? -8.805 -25.234 9.297 1 41.19 96 ALA B C 1
ATOM 1525 O O . ALA B 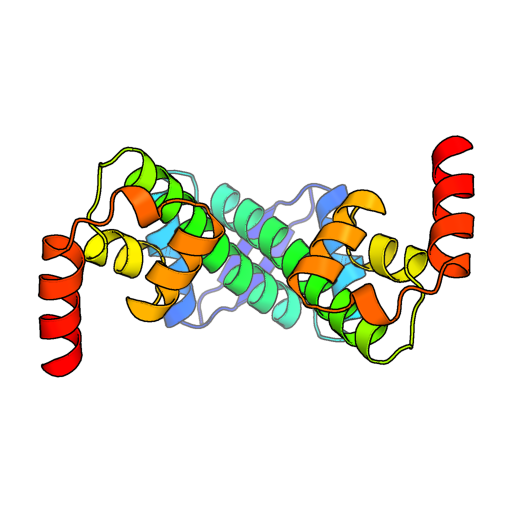1 96 ? -7.855 -25.391 10.07 1 41.19 96 ALA B O 1
ATOM 1526 N N . ALA B 1 97 ? -9.484 -24.141 9.445 1 42.84 97 ALA B N 1
ATOM 1527 C CA . ALA B 1 97 ? -9.281 -23.172 10.508 1 42.84 97 ALA B CA 1
ATOM 1528 C C . ALA B 1 97 ? -9.68 -23.734 11.867 1 42.84 97 ALA B C 1
ATOM 1530 O O . ALA B 1 97 ? -9.07 -23.422 12.883 1 42.84 97 ALA B O 1
ATOM 1531 N N . ARG B 1 98 ? -10.586 -24.516 12.031 1 39.97 98 ARG B N 1
ATOM 1532 C CA . ARG B 1 98 ? -10.938 -25.188 13.281 1 39.97 98 ARG B CA 1
ATOM 1533 C C . ARG B 1 98 ? -9.891 -26.219 13.664 1 39.97 98 ARG B C 1
ATOM 1535 O O . ARG B 1 98 ? -9.82 -26.641 14.828 1 39.97 98 ARG B O 1
ATOM 1542 N N . LYS B 1 99 ? -9.156 -26.734 12.719 1 40.22 99 LYS B N 1
ATOM 1543 C CA . LYS B 1 99 ? -8.188 -27.75 13.109 1 40.22 99 LYS B CA 1
ATOM 1544 C C . LYS B 1 99 ? -6.852 -27.109 13.484 1 40.22 99 LYS B C 1
ATOM 1546 O O . LYS B 1 99 ? -5.945 -27.797 13.969 1 40.22 99 LYS B O 1
ATOM 1551 N N . LEU B 1 100 ? -6.617 -25.812 13.195 1 35.5 100 LEU B N 1
ATOM 1552 C CA . LEU B 1 100 ? -5.371 -25.25 13.703 1 35.5 100 LEU B CA 1
ATOM 1553 C C . LEU B 1 100 ? -5.602 -24.516 15.023 1 35.5 100 LEU B C 1
ATOM 1555 O O . LEU B 1 100 ? -6.664 -23.922 15.227 1 35.5 100 LEU B O 1
#

Secondary structure (DSSP, 8-state):
--EEEEE--HHHHHHHHHHHHHHT--HHHHHHHHHHHHHHHHHHHHHHHHHHTT-S-HHHHHHHHTS-HHHHHHHHHHTT-GGG--HHHHHHHHHHHHH-/--EEEEE--HHHHHHHHHHHHHHT--HHHHHHHHHHHHHHHHHHHHHHHHHHTT-S-HHHHHHHHTS-HHHHHHHHHHTT-GGG--HHHHHHHHHHHHH-

InterPro domains:
  IPR005368 UPF0175 [PF03683] (41-95)

Organism: NCBI:txid1604004